Protein AF-A0A969ZCW8-F1 (afdb_monomer)

Radius of gyration: 84.61 Å; Cα contacts (8 Å, |Δi|>4): 192; chains: 1; bounding box: 174×42×195 Å

pLDDT: mean 85.01, std 17.1, range [33.53, 98.88]

Mean predicted aligned error: 17.15 Å

Solvent-accessible surface area (backbone atoms only — not comparable to full-atom values): 16971 Å² total; per-residue (Å²): 129,54,60,43,93,89,77,66,49,80,47,74,92,91,63,67,46,43,93,88,81,66,53,74,66,89,82,88,88,84,91,88,86,90,89,90,87,89,89,92,88,85,89,84,92,84,92,83,92,83,90,84,92,84,65,68,68,61,54,51,53,51,46,49,51,47,50,49,53,48,50,52,50,50,49,52,50,50,53,50,51,50,51,53,49,52,51,54,50,50,53,50,50,54,53,52,50,53,52,50,50,52,52,51,52,52,50,49,56,50,50,53,50,51,52,53,50,51,52,52,51,52,54,52,52,53,51,53,50,54,52,53,52,52,49,51,56,51,51,52,51,53,50,53,52,51,50,52,54,51,53,53,50,51,53,49,52,56,50,52,54,52,52,50,54,53,51,52,53,51,48,55,51,50,54,51,53,49,54,51,52,52,52,49,51,55,50,52,53,52,51,49,51,58,47,54,76,37,49,78,56,33,63,38,88,38,68,65,60,47,50,58,49,39,60,74,61,48,37,79,79,68,94,47,71,71,52,45,54,49,38,30,52,46,49,28,52,53,30,41,72,77,26,28,49,40,48,66,46,78,44,52,30,92,76,40,98,82,54,50,72,46,67,31,29,38,36,43,33,83,94,41,42,32,33,26,43,40,54,46,76,54,80,41,76,48,71,71,79,79,120

Foldseek 3Di:
DDADPVPGDDDDPDDQADPPPGHGDDDDDDDDDDDDDDDDDDDDDDDDDDDDDDDPVVVVVVVVVVVVVVVVVVVVVVVVVVVVVVVVVVVVVVVVVVVVVVVVVVVVVVVVVVVVVVVVVVVVVVVVVVVVVVVVVVVVVVVVVVVVVVVVVVVVVVVVVVVVVVVVVVVVVVVVVVVVVVVVVVVVVVVVVVVVVQPPAAFQQAPVSVLVLLVVQADADDDDPVVQVVLLVVVQVVSSVVSHGKDKDWDALVRDPNSDIDIWIWTDHPNWIWTDRSHDSDIDTPVVVPD

Sequence (291 aa):
MAYCPNCGSPIENNNMFCSTCGAKVVSTPPEPIPPAPAPMYREPVNNIHNRAKKNTILYVIIGILAAALIGLGVFFFIERGNLKTDISNLESDVTALQIDLAAKQANINSLQTQLANEKAVAAGLEEDLAEEQAKVVTIQGQLADTTNQLNTSRAEVTRLESELAASQSKIANLESELAAAMAEVASLQSQLVAIQAKYPLKDFPDYKTLSDWLTKNVCEPTLSWEEWYSSALKMQLLAAQDGYYVSACLVPAGMSVDGYIYVYNIALVGDTLYAFDPEIDKLYDWGDWGR

Secondary structure (DSSP, 8-state):
-EE-TTT-PEEPTT-SB-TTT--B-------------------------------HHHHHHHHHHHHHHHHHHHHHHHHHHHHHHHHHHHHHHHHHHHHHHHHHHHHHHHHHHHHHHHHHHHHHHHHHHHHHHHHHHHHHHHHHHHHHHHHHHHHHHHHHHHHHHHHHHHHHHHHHHHHHHHHHHHHHHHHHHHHHHH-S-B-BSSHHHHHHHHHHHPPPP-SSHHHHHHHHHHHHHHHHHTTB--EEEEE-TTTSTTS--EEEEEEEETTEEEEE-TTSS-EEEGGGTT-

Structure (mmCIF, N/CA/C/O backbone):
data_AF-A0A969ZCW8-F1
#
_entry.id   AF-A0A969ZCW8-F1
#
loop_
_atom_site.group_PDB
_atom_site.id
_atom_site.type_symbol
_atom_site.label_atom_id
_atom_site.label_alt_id
_atom_site.label_comp_id
_atom_site.label_asym_id
_atom_site.label_entity_id
_atom_site.label_seq_id
_atom_site.pdbx_PDB_ins_code
_atom_site.Cartn_x
_atom_site.Cartn_y
_atom_site.Cartn_z
_atom_site.occupancy
_atom_site.B_iso_or_equiv
_atom_site.auth_seq_id
_atom_site.auth_comp_id
_atom_site.auth_asym_id
_atom_site.auth_atom_id
_atom_site.pdbx_PDB_model_num
ATOM 1 N N . MET A 1 1 ? -96.764 -2.018 52.008 1.00 59.09 1 MET A N 1
ATOM 2 C CA . MET A 1 1 ? -95.862 -3.169 51.787 1.00 59.09 1 MET A CA 1
ATOM 3 C C . MET A 1 1 ? -94.561 -2.843 52.494 1.00 59.09 1 MET A C 1
ATOM 5 O O . MET A 1 1 ? -94.003 -1.790 52.213 1.00 59.09 1 MET A O 1
ATOM 9 N N . ALA A 1 2 ? -94.164 -3.636 53.488 1.00 69.94 2 ALA A N 1
ATOM 10 C CA . ALA A 1 2 ? -92.911 -3.413 54.211 1.00 69.94 2 ALA A CA 1
ATOM 11 C C . ALA A 1 2 ? -91.732 -3.968 53.394 1.00 69.94 2 ALA A C 1
ATOM 13 O O . ALA A 1 2 ? -91.909 -4.937 52.661 1.00 69.94 2 ALA A O 1
ATOM 14 N N . TYR A 1 3 ? -90.545 -3.373 53.518 1.00 76.75 3 TYR A N 1
ATOM 15 C CA . TYR A 1 3 ? -89.313 -3.837 52.865 1.00 76.75 3 TYR A CA 1
ATOM 16 C C . TYR A 1 3 ? -88.288 -4.254 53.922 1.00 76.75 3 TYR A C 1
ATOM 18 O O . TYR A 1 3 ? -88.235 -3.667 55.004 1.00 76.75 3 TYR A O 1
ATOM 26 N N . CYS A 1 4 ? -87.476 -5.272 53.630 1.00 76.75 4 CYS A N 1
ATOM 27 C CA . CYS A 1 4 ? -86.441 -5.727 54.559 1.00 76.75 4 CYS A CA 1
ATOM 28 C C . CYS A 1 4 ? -85.282 -4.711 54.639 1.00 76.75 4 CYS A C 1
ATOM 30 O O . CYS A 1 4 ? -84.690 -4.415 53.600 1.00 76.75 4 CYS A O 1
ATOM 32 N N . PRO A 1 5 ? -84.875 -4.239 55.835 1.00 72.06 5 PRO A N 1
ATOM 33 C CA . PRO A 1 5 ? -83.791 -3.261 55.970 1.00 72.06 5 PRO A CA 1
ATOM 34 C C . PRO A 1 5 ? -82.396 -3.813 55.626 1.00 72.06 5 PRO A C 1
ATOM 36 O O . PRO A 1 5 ? -81.471 -3.028 55.464 1.00 72.06 5 PRO A O 1
ATOM 39 N N . ASN A 1 6 ? -82.230 -5.136 55.498 1.00 72.69 6 ASN A N 1
ATOM 40 C CA . ASN A 1 6 ? -80.939 -5.758 55.175 1.00 72.69 6 ASN A CA 1
ATOM 41 C C . ASN A 1 6 ? -80.774 -6.116 53.682 1.00 72.69 6 ASN A C 1
ATOM 43 O O . ASN A 1 6 ? -79.655 -6.291 53.218 1.00 72.69 6 ASN A O 1
ATOM 47 N N . CYS A 1 7 ? -81.860 -6.264 52.912 1.00 77.81 7 CYS A N 1
ATOM 48 C CA . CYS A 1 7 ? -81.772 -6.709 51.507 1.00 77.81 7 CYS A CA 1
ATOM 49 C C . CYS A 1 7 ? -82.753 -6.032 50.535 1.00 77.81 7 CYS A C 1
ATOM 51 O O . CYS A 1 7 ? -82.661 -6.254 49.332 1.00 77.81 7 CYS A O 1
ATOM 53 N N . GLY A 1 8 ? -83.692 -5.213 51.019 1.00 75.19 8 GLY A N 1
ATOM 54 C CA . GLY A 1 8 ? -84.568 -4.400 50.172 1.00 75.19 8 GLY A CA 1
ATOM 55 C C . GLY A 1 8 ? -85.700 -5.142 49.452 1.00 75.19 8 GLY A C 1
ATOM 56 O O . GLY A 1 8 ? -86.435 -4.508 48.700 1.00 75.19 8 GLY A O 1
ATOM 57 N N . SER A 1 9 ? -85.901 -6.447 49.671 1.00 80.19 9 SER A N 1
ATOM 58 C CA . SER A 1 9 ? -87.027 -7.181 49.072 1.00 80.19 9 SER A CA 1
ATOM 59 C C . SER A 1 9 ? -88.366 -6.866 49.767 1.00 80.19 9 SER A C 1
ATOM 61 O O . SER A 1 9 ? -88.376 -6.641 50.987 1.00 80.19 9 SER A O 1
ATOM 63 N N . PRO A 1 10 ? -89.502 -6.875 49.038 1.00 77.19 10 PRO A N 1
ATOM 64 C CA . PRO A 1 10 ? -90.827 -6.685 49.627 1.00 77.19 10 PRO A CA 1
ATOM 65 C C . PRO A 1 10 ? -91.192 -7.862 50.545 1.00 77.19 10 PRO A C 1
ATOM 67 O O . PRO A 1 10 ? -90.952 -9.019 50.209 1.00 77.19 10 PRO A O 1
ATOM 70 N N . ILE A 1 11 ? -91.760 -7.565 51.715 1.00 71.56 11 ILE A N 1
ATOM 71 C CA . ILE A 1 11 ? -92.233 -8.546 52.698 1.00 71.56 11 ILE A CA 1
ATOM 72 C C . ILE A 1 11 ? -93.762 -8.630 52.598 1.00 71.56 11 ILE A C 1
ATOM 74 O O . ILE A 1 11 ? -94.457 -7.620 52.752 1.00 71.56 11 ILE A O 1
ATOM 78 N N . GLU A 1 12 ? -94.287 -9.832 52.346 1.00 67.44 12 GLU A N 1
ATOM 79 C CA . GLU A 1 12 ? -95.722 -10.121 52.444 1.00 67.44 12 GLU A CA 1
ATOM 80 C C . GLU A 1 12 ? -96.165 -10.107 53.915 1.00 67.44 12 GLU A C 1
ATOM 82 O O . GLU A 1 12 ? -95.451 -10.567 54.808 1.00 67.44 12 GLU A O 1
ATOM 87 N N . ASN A 1 13 ? -97.330 -9.517 54.185 1.00 59.03 13 ASN A N 1
ATOM 88 C CA . ASN A 1 13 ? -97.789 -9.258 55.547 1.00 59.03 13 ASN A CA 1
ATOM 89 C C . ASN A 1 13 ? -97.890 -10.556 56.376 1.00 59.03 13 ASN A C 1
ATOM 91 O O . ASN A 1 13 ? -98.577 -11.492 55.980 1.00 59.03 13 ASN A O 1
ATOM 95 N N . ASN A 1 14 ? -97.296 -10.517 57.578 1.00 62.88 14 ASN A N 1
ATOM 96 C CA . ASN A 1 14 ? -97.412 -11.477 58.690 1.00 62.88 14 ASN A CA 1
ATOM 97 C C . ASN A 1 14 ? -96.344 -12.589 58.845 1.00 62.88 14 ASN A C 1
ATOM 99 O O . ASN A 1 14 ? -96.586 -13.561 59.557 1.00 62.88 14 ASN A O 1
ATOM 103 N N . ASN A 1 15 ? -95.132 -12.415 58.298 1.00 63.56 15 ASN A N 1
ATOM 104 C CA . ASN A 1 15 ? -93.988 -13.307 58.569 1.00 63.56 15 ASN A CA 1
ATOM 105 C C . ASN A 1 15 ? -92.946 -12.661 59.512 1.00 63.56 15 ASN A C 1
ATOM 107 O O . ASN A 1 15 ? -92.520 -11.532 59.293 1.00 63.56 15 ASN A O 1
ATOM 111 N N . MET A 1 16 ? -92.490 -13.389 60.546 1.00 67.69 16 MET A N 1
ATOM 112 C CA . MET A 1 16 ? -91.517 -12.904 61.556 1.00 67.69 16 MET A CA 1
ATOM 113 C C . MET A 1 16 ? -90.040 -12.898 61.087 1.00 67.69 16 MET A C 1
ATOM 115 O O . MET A 1 16 ? -89.152 -12.527 61.859 1.00 67.69 16 MET A O 1
ATOM 119 N N . PHE A 1 17 ? -89.764 -13.309 59.844 1.00 73.94 17 PHE A N 1
ATOM 120 C CA . PHE A 1 17 ? -88.431 -13.354 59.225 1.00 73.94 17 PHE A CA 1
ATOM 121 C C . PHE A 1 17 ? -88.520 -13.025 57.725 1.00 73.94 17 PHE A C 1
ATOM 123 O O . PHE A 1 17 ? -89.549 -13.270 57.096 1.00 73.94 17 PHE A O 1
ATOM 130 N N . CYS A 1 18 ? -87.439 -12.507 57.134 1.00 80.19 18 CYS A N 1
ATOM 131 C CA . CYS A 1 18 ? -87.332 -12.321 55.684 1.00 80.19 18 CYS A CA 1
ATOM 132 C C . CYS A 1 18 ? -87.105 -13.669 54.973 1.00 80.19 18 CYS A C 1
ATOM 134 O O . CYS A 1 18 ? -86.136 -14.365 55.272 1.00 80.19 18 CYS A O 1
ATOM 136 N N . SER A 1 19 ? -87.949 -14.012 53.997 1.00 72.25 19 SER A N 1
ATOM 137 C CA . SER A 1 19 ? -87.894 -15.269 53.228 1.00 72.25 19 SER A CA 1
ATOM 138 C C . SER A 1 19 ? -86.730 -15.369 52.234 1.00 72.25 19 SER A C 1
ATOM 140 O O . SER A 1 19 ? -86.442 -16.463 51.759 1.00 72.25 19 SER A O 1
ATOM 142 N N . THR A 1 20 ? -86.039 -14.263 51.940 1.00 73.94 20 THR A N 1
ATOM 143 C CA . THR A 1 20 ? -84.930 -14.232 50.968 1.00 73.94 20 THR A CA 1
ATOM 144 C C . THR A 1 20 ? -83.549 -14.252 51.634 1.00 73.94 20 THR A C 1
ATOM 146 O O . THR A 1 20 ? -82.621 -14.830 51.081 1.00 73.94 20 THR A O 1
ATOM 149 N N . CYS A 1 21 ? -83.384 -13.642 52.817 1.00 73.81 21 CYS A N 1
ATOM 150 C CA . CYS A 1 21 ? -82.082 -13.561 53.507 1.00 73.81 21 CYS A CA 1
ATOM 151 C C . CYS A 1 21 ? -82.075 -14.064 54.964 1.00 73.81 21 CYS A C 1
ATOM 153 O O . CYS A 1 21 ? -81.017 -14.095 55.585 1.00 73.81 21 CYS A O 1
ATOM 155 N N . GLY A 1 22 ? -83.226 -14.455 55.528 1.00 69.06 22 GLY A N 1
ATOM 156 C CA . GLY A 1 22 ? -83.327 -15.125 56.834 1.00 69.06 22 GLY A CA 1
ATOM 157 C C . GLY A 1 22 ? -83.316 -14.232 58.087 1.00 69.06 22 GLY A C 1
ATOM 158 O O . GLY A 1 22 ? -83.386 -14.753 59.198 1.00 69.06 22 GLY A O 1
ATOM 159 N N . ALA A 1 23 ? -83.256 -12.902 57.964 1.00 77.06 23 ALA A N 1
ATOM 160 C CA . ALA A 1 23 ? -83.193 -11.992 59.119 1.00 77.06 23 ALA A CA 1
ATOM 161 C C . ALA A 1 23 ? -84.547 -11.833 59.860 1.00 77.06 23 ALA A C 1
ATOM 163 O O . ALA A 1 23 ? -85.590 -11.712 59.215 1.00 77.06 23 ALA A O 1
ATOM 164 N N . LYS A 1 24 ? -84.532 -11.791 61.207 1.00 74.69 24 LYS A N 1
ATOM 165 C CA . LYS A 1 24 ? -85.707 -11.566 62.085 1.00 74.69 24 LYS A CA 1
ATOM 166 C C . LYS A 1 24 ? -86.027 -10.071 62.197 1.00 74.69 24 LYS A C 1
ATOM 168 O O . LYS A 1 24 ? -85.111 -9.276 62.378 1.00 74.69 24 LYS A O 1
ATOM 173 N N . VAL A 1 25 ? -87.303 -9.684 62.131 1.00 65.12 25 VAL A N 1
ATOM 174 C CA . VAL A 1 25 ? -87.723 -8.267 62.109 1.00 65.12 25 VAL A CA 1
ATOM 175 C C . VAL A 1 25 ? -88.833 -8.032 63.139 1.00 65.12 25 VAL A C 1
ATOM 177 O O . VAL A 1 25 ? -89.901 -8.617 63.002 1.00 65.12 25 VAL A O 1
ATOM 180 N N . VAL A 1 26 ? -88.609 -7.186 64.157 1.00 64.31 26 VAL A N 1
ATOM 181 C CA . VAL A 1 26 ? -89.681 -6.607 64.998 1.00 64.31 26 VAL A CA 1
ATOM 182 C C . VAL A 1 26 ? -89.382 -5.129 65.301 1.00 64.31 26 VAL A C 1
ATOM 184 O O . VAL A 1 26 ? -88.276 -4.756 65.679 1.00 64.31 26 VAL A O 1
ATOM 187 N N . SER A 1 27 ? -90.427 -4.339 65.060 1.00 43.53 27 SER A N 1
ATOM 188 C CA . SER A 1 27 ? -90.669 -2.893 64.908 1.00 43.53 27 SER A CA 1
ATOM 189 C C . SER A 1 27 ? -90.925 -2.145 66.246 1.00 43.53 27 SER A C 1
ATOM 191 O O . SER A 1 27 ? -91.730 -2.643 67.024 1.00 43.53 27 SER A O 1
ATOM 193 N N . THR A 1 28 ? -90.175 -1.077 66.609 1.00 40.91 28 THR A N 1
ATOM 194 C CA . THR A 1 28 ? -90.480 0.405 66.559 1.00 40.91 28 THR A CA 1
ATOM 195 C C . THR A 1 28 ? -91.591 0.928 67.512 1.00 40.91 28 THR A C 1
ATOM 197 O O . THR A 1 28 ? -92.473 0.127 67.802 1.00 40.91 28 THR A O 1
ATOM 200 N N . PRO A 1 29 ? -91.764 2.248 67.843 1.00 50.25 29 PRO A N 1
ATOM 201 C CA . PRO A 1 29 ? -90.925 3.490 67.831 1.00 50.25 29 PRO A CA 1
ATOM 202 C C . PRO A 1 29 ? -91.233 4.457 69.062 1.00 50.25 29 PRO A C 1
ATOM 204 O O . PRO A 1 29 ? -91.548 3.920 70.117 1.00 50.25 29 PRO A O 1
ATOM 207 N N . PRO A 1 30 ? -91.202 5.826 69.013 1.00 50.91 30 PRO A N 1
ATOM 208 C CA . PRO A 1 30 ? -90.110 6.738 69.435 1.00 50.91 30 PRO A CA 1
ATOM 209 C C . PRO A 1 30 ? -90.482 7.863 70.476 1.00 50.91 30 PRO A C 1
ATOM 211 O O . PRO A 1 30 ? -91.637 7.982 70.865 1.00 50.91 30 PRO A O 1
ATOM 214 N N . GLU A 1 31 ? -89.457 8.650 70.884 1.00 45.31 31 GLU A N 1
ATOM 215 C CA . GLU A 1 31 ? -89.309 10.023 71.503 1.00 45.31 31 GLU A CA 1
ATOM 216 C C . GLU A 1 31 ? -90.499 11.044 71.525 1.00 45.31 31 GLU A C 1
ATOM 218 O O . GLU A 1 31 ? -91.482 10.745 70.852 1.00 45.31 31 GLU A O 1
ATOM 223 N N . PRO A 1 32 ? -90.472 12.292 72.126 1.00 52.50 32 PRO A N 1
ATOM 224 C CA . PRO A 1 32 ? -89.425 13.160 72.762 1.00 52.50 32 PRO A CA 1
ATOM 225 C C . PRO A 1 32 ? -89.894 14.010 74.022 1.00 52.50 32 PRO A C 1
ATOM 227 O O . PRO A 1 32 ? -90.878 13.686 74.675 1.00 52.50 32 PRO A O 1
ATOM 230 N N . ILE A 1 33 ? -89.151 15.092 74.353 1.00 43.25 33 ILE A N 1
ATOM 231 C CA . ILE A 1 33 ? -89.036 15.966 75.569 1.00 43.25 33 ILE A CA 1
ATOM 232 C C . ILE A 1 33 ? -90.117 17.123 75.721 1.00 43.25 33 ILE A C 1
ATOM 234 O O . ILE A 1 33 ? -91.056 17.132 74.933 1.00 43.25 33 ILE A O 1
ATOM 238 N N . PRO A 1 34 ? -90.062 18.076 76.714 1.00 65.00 34 PRO A N 1
ATOM 239 C CA . PRO A 1 34 ? -91.146 18.581 77.616 1.00 65.00 34 PRO A CA 1
ATOM 240 C C . PRO A 1 34 ? -91.812 19.922 77.116 1.00 65.00 34 PRO A C 1
ATOM 242 O O . PRO A 1 34 ? -91.498 20.265 75.975 1.00 65.00 34 PRO A O 1
ATOM 245 N N . PRO A 1 35 ? -92.701 20.719 77.814 1.00 55.25 35 PRO A N 1
ATOM 246 C CA . PRO A 1 35 ? -92.533 21.427 79.123 1.00 55.25 35 PRO A CA 1
ATOM 247 C C . PRO A 1 35 ? -93.834 21.722 79.968 1.00 55.25 35 PRO A C 1
ATOM 249 O O . PRO A 1 35 ? -94.928 21.271 79.648 1.00 55.25 35 PRO A O 1
ATOM 252 N N . ALA A 1 36 ? -93.678 22.475 81.080 1.00 41.41 36 ALA A N 1
ATOM 253 C CA . ALA A 1 36 ? -94.654 22.903 82.124 1.00 41.41 36 ALA A CA 1
ATOM 254 C C . ALA A 1 36 ? -95.689 23.986 81.674 1.00 41.41 36 ALA A C 1
ATOM 256 O O . ALA A 1 36 ? -95.456 24.555 80.606 1.00 41.41 36 ALA A O 1
ATOM 257 N N . PRO A 1 37 ? -96.792 24.333 82.417 1.00 50.34 37 PRO A N 1
ATOM 258 C CA . PRO A 1 37 ? -96.788 25.091 83.706 1.00 50.34 37 PRO A CA 1
ATOM 259 C C . PRO A 1 37 ? -97.980 24.835 84.706 1.00 50.34 37 PRO A C 1
ATOM 261 O O . PRO A 1 37 ? -98.841 23.996 84.469 1.00 50.34 37 PRO A O 1
ATOM 264 N N . ALA A 1 38 ? -98.010 25.563 85.846 1.00 42.38 38 ALA A N 1
ATOM 265 C CA . ALA A 1 38 ? -98.982 25.534 86.983 1.00 42.38 38 ALA A CA 1
ATOM 266 C C . ALA A 1 38 ? -100.276 26.388 86.761 1.00 42.38 38 ALA A C 1
ATOM 268 O O . ALA A 1 38 ? -100.238 27.191 85.825 1.00 42.38 38 ALA A O 1
ATOM 269 N N . PRO A 1 39 ? -101.395 26.303 87.562 1.00 54.78 39 PRO A N 1
ATOM 270 C CA . PRO A 1 39 ? -101.521 26.917 88.922 1.00 54.78 39 PRO A CA 1
ATOM 271 C C . PRO A 1 39 ? -102.574 26.339 89.953 1.00 54.78 39 PRO A C 1
ATOM 273 O O . PRO A 1 39 ? -103.439 25.543 89.622 1.00 54.78 39 PRO A O 1
ATOM 276 N N . MET A 1 40 ? -102.465 26.815 91.217 1.00 33.53 40 MET A N 1
ATOM 277 C CA . MET A 1 40 ? -103.426 27.157 92.325 1.00 33.53 40 MET A CA 1
ATOM 278 C C . MET A 1 40 ? -104.767 26.416 92.672 1.00 33.53 40 MET A C 1
ATOM 280 O O . MET A 1 40 ? -105.721 26.485 91.909 1.00 33.53 40 MET A O 1
ATOM 284 N N . TYR A 1 41 ? -104.902 25.978 93.955 1.00 47.88 41 TYR A N 1
ATOM 285 C CA . TYR A 1 41 ? -105.786 26.479 95.074 1.00 47.88 41 TYR A CA 1
ATOM 286 C C . TYR A 1 41 ? -106.583 25.450 95.962 1.00 47.88 41 TYR A C 1
ATOM 288 O O . TYR A 1 41 ? -107.316 24.612 95.457 1.00 47.88 41 TYR A O 1
ATOM 296 N N . ARG A 1 42 ? -106.412 25.623 97.300 1.00 39.31 42 ARG A N 1
ATOM 297 C CA . ARG A 1 42 ? -107.124 25.339 98.604 1.00 39.31 42 ARG A CA 1
ATOM 298 C C . ARG A 1 42 ? -108.253 24.293 98.896 1.00 39.31 42 ARG A C 1
ATOM 300 O O . ARG A 1 42 ? -109.322 24.384 98.314 1.00 39.31 42 ARG A O 1
ATOM 307 N N . GLU A 1 43 ? -108.013 23.533 100.006 1.00 34.38 43 GLU A N 1
ATOM 308 C CA . GLU A 1 43 ? -108.749 23.312 101.321 1.00 34.38 43 GLU A CA 1
ATOM 309 C C . GLU A 1 43 ? -110.242 22.832 101.391 1.00 34.38 43 GLU A C 1
ATOM 311 O O . GLU A 1 43 ? -110.942 23.072 100.414 1.00 34.38 43 GLU A O 1
ATOM 316 N N . PRO A 1 44 ? -110.808 22.237 102.507 1.00 55.88 44 PRO A N 1
ATOM 317 C CA . PRO A 1 44 ? -110.328 22.112 103.918 1.00 55.88 44 PRO A CA 1
ATOM 318 C C . PRO A 1 44 ? -110.667 20.798 104.759 1.00 55.88 44 PRO A C 1
ATOM 320 O O . PRO A 1 44 ? -111.364 19.912 104.281 1.00 55.88 44 PRO A O 1
ATOM 323 N N . VAL A 1 45 ? -110.146 20.731 106.020 1.00 44.41 45 VAL A N 1
ATOM 324 C CA . VAL A 1 45 ? -110.442 20.009 107.335 1.00 44.41 45 VAL A CA 1
ATOM 325 C C . VAL A 1 45 ? -111.375 18.750 107.453 1.00 44.41 45 VAL A C 1
ATOM 327 O O . VAL A 1 45 ? -112.329 18.638 106.707 1.00 44.41 45 VAL A O 1
ATOM 330 N N . ASN A 1 46 ? -111.299 17.786 108.414 1.00 51.97 46 ASN A N 1
ATOM 331 C CA . ASN A 1 46 ? -110.921 17.778 109.854 1.00 51.97 46 ASN A CA 1
ATOM 332 C C . ASN A 1 46 ? -110.833 16.341 110.498 1.00 51.97 46 ASN A C 1
ATOM 334 O O . ASN A 1 46 ? -111.654 15.486 110.193 1.00 51.97 46 ASN A O 1
ATOM 338 N N . ASN A 1 47 ? -109.887 16.174 111.446 1.00 51.97 47 ASN A N 1
ATOM 339 C CA . ASN A 1 47 ? -109.788 15.434 112.745 1.00 51.97 47 ASN A CA 1
ATOM 340 C C . ASN A 1 47 ? -110.502 14.104 113.139 1.00 51.97 47 ASN A C 1
ATOM 342 O O . ASN A 1 47 ? -111.695 13.952 112.929 1.00 51.97 47 ASN A O 1
ATOM 346 N N . ILE A 1 48 ? -109.775 13.271 113.935 1.00 48.47 48 ILE A N 1
ATOM 347 C CA . ILE A 1 48 ? -110.040 12.730 115.321 1.00 48.47 48 ILE A CA 1
ATOM 348 C C . ILE A 1 48 ? -108.772 11.921 115.774 1.00 48.47 48 ILE A C 1
ATOM 350 O O . ILE A 1 48 ? -108.342 11.034 115.049 1.00 48.47 48 ILE A O 1
ATOM 354 N N . HIS A 1 49 ? -107.938 12.369 116.740 1.00 47.56 49 HIS A N 1
ATOM 355 C CA . HIS A 1 49 ? -107.850 12.020 118.195 1.00 47.56 49 HIS A CA 1
ATOM 356 C C . HIS A 1 49 ? -107.791 10.490 118.502 1.00 47.56 49 HIS A C 1
ATOM 358 O O . HIS A 1 49 ? -108.618 9.756 117.997 1.00 47.56 49 HIS A O 1
ATOM 364 N N . ASN A 1 50 ? -106.915 9.872 119.321 1.00 44.03 50 ASN A N 1
ATOM 365 C CA . ASN A 1 50 ? -106.201 10.270 120.543 1.00 44.03 50 ASN A CA 1
ATOM 366 C C . ASN A 1 50 ? -105.010 9.325 120.887 1.00 44.03 50 ASN A C 1
ATOM 368 O O . ASN A 1 50 ? -105.139 8.109 120.855 1.00 44.03 50 ASN A O 1
ATOM 372 N N . ARG A 1 51 ? -103.906 9.934 121.349 1.00 35.62 51 ARG A N 1
ATOM 373 C CA . ARG A 1 51 ? -103.165 9.711 122.619 1.00 35.62 51 ARG A CA 1
ATOM 374 C C . ARG A 1 51 ? -102.813 8.280 123.096 1.00 35.62 51 ARG A C 1
ATOM 376 O O . ARG A 1 51 ? -103.643 7.603 123.686 1.00 35.62 51 ARG A O 1
ATOM 383 N N . ALA A 1 52 ? -101.506 7.993 123.159 1.00 38.28 52 ALA A N 1
ATOM 384 C CA . ALA A 1 52 ? -100.842 7.493 124.377 1.00 38.28 52 ALA A CA 1
ATOM 385 C C . ALA A 1 52 ? -99.321 7.745 124.313 1.00 38.28 52 ALA A C 1
ATOM 387 O O . ALA A 1 52 ? -98.647 7.396 123.351 1.00 38.28 52 ALA A O 1
ATOM 388 N N . LYS A 1 53 ? -98.788 8.408 125.342 1.00 53.78 53 LYS A N 1
ATOM 389 C CA . LYS A 1 53 ? -97.411 8.910 125.443 1.00 53.78 53 LYS A CA 1
ATOM 390 C C . LYS A 1 53 ? -96.532 7.850 126.123 1.00 53.78 53 LYS A C 1
ATOM 392 O O . LYS A 1 53 ? -96.809 7.523 127.274 1.00 53.78 53 LYS A O 1
ATOM 397 N N . LYS A 1 54 ? -95.468 7.371 125.462 1.00 48.94 54 LYS A N 1
ATOM 398 C CA . LYS A 1 54 ? -94.284 6.755 126.103 1.00 48.94 54 LYS A CA 1
ATOM 399 C C . LYS A 1 54 ? -93.048 6.813 125.173 1.00 48.94 54 LYS A C 1
ATOM 401 O O . LYS A 1 54 ? -93.029 6.208 124.111 1.00 48.94 54 LYS A O 1
ATOM 406 N N . ASN A 1 55 ? -92.025 7.543 125.635 1.00 53.47 55 ASN A N 1
ATOM 407 C CA . ASN A 1 55 ? -90.589 7.471 125.296 1.00 53.47 55 ASN A CA 1
ATOM 408 C C . ASN A 1 55 ? -90.079 8.009 123.935 1.00 53.47 55 ASN A C 1
ATOM 410 O O . ASN A 1 55 ? -89.265 7.374 123.275 1.00 53.47 55 ASN A O 1
ATOM 414 N N . THR A 1 56 ? -90.452 9.237 123.558 1.00 53.19 56 THR A N 1
ATOM 415 C CA . THR A 1 56 ? -90.040 9.914 122.305 1.00 53.19 56 THR A CA 1
ATOM 416 C C . THR A 1 56 ? -88.521 10.109 122.123 1.00 53.19 56 THR A C 1
ATOM 418 O O . THR A 1 56 ? -88.036 10.002 121.005 1.00 53.19 56 THR A O 1
ATOM 421 N N . ILE A 1 57 ? -87.743 10.348 123.186 1.00 56.56 57 ILE A N 1
ATOM 422 C CA . ILE A 1 57 ? -86.293 10.633 123.070 1.00 56.56 57 ILE A CA 1
ATOM 423 C C . ILE A 1 57 ? -85.496 9.385 122.647 1.00 56.56 57 ILE A C 1
ATOM 425 O O . ILE A 1 57 ? -84.582 9.484 121.834 1.00 56.56 57 ILE A O 1
ATOM 429 N N . LEU A 1 58 ? -85.892 8.198 123.123 1.00 56.53 58 LEU A N 1
ATOM 430 C CA . LEU A 1 58 ? -85.281 6.927 122.728 1.00 56.53 58 LEU A CA 1
ATOM 431 C C . LEU A 1 58 ? -85.535 6.628 121.241 1.00 56.53 58 LEU A C 1
ATOM 433 O O . LEU A 1 58 ? -84.611 6.239 120.541 1.00 56.53 58 LEU A O 1
ATOM 437 N N . TYR A 1 59 ? -86.747 6.882 120.732 1.00 58.38 59 TYR A N 1
ATOM 438 C CA . TYR A 1 59 ? -87.070 6.698 119.311 1.00 58.38 59 TYR A CA 1
ATOM 439 C C . TYR A 1 59 ? -86.409 7.732 118.391 1.00 58.38 59 TYR A C 1
ATOM 441 O O . TYR A 1 59 ? -86.113 7.402 117.250 1.00 58.38 59 TYR A O 1
ATOM 449 N N . VAL A 1 60 ? -86.137 8.954 118.865 1.00 67.00 60 VAL A N 1
ATOM 450 C CA . VAL A 1 60 ? -85.372 9.958 118.099 1.00 67.00 60 VAL A CA 1
ATOM 451 C C . VAL A 1 60 ? -83.895 9.570 118.019 1.00 67.00 60 VAL A C 1
ATOM 453 O O . VAL A 1 60 ? -83.325 9.622 116.937 1.00 67.00 60 VAL A O 1
ATOM 456 N N . ILE A 1 61 ? -83.281 9.105 119.115 1.00 66.88 61 ILE A N 1
ATOM 457 C CA . ILE A 1 61 ? -81.891 8.610 119.102 1.00 66.88 61 ILE A CA 1
ATOM 458 C C . ILE A 1 61 ? -81.779 7.331 118.263 1.00 66.88 61 ILE A C 1
ATOM 460 O O . ILE A 1 61 ? -80.887 7.234 117.428 1.00 66.88 61 ILE A O 1
ATOM 464 N N . ILE A 1 62 ? -82.707 6.381 118.416 1.00 66.50 62 ILE A N 1
ATOM 465 C CA . ILE A 1 62 ? -82.784 5.176 117.576 1.00 66.50 62 ILE A CA 1
ATOM 466 C C . ILE A 1 62 ? -83.055 5.549 116.116 1.00 66.50 62 ILE A C 1
ATOM 468 O O . ILE A 1 62 ? -82.475 4.938 115.233 1.00 66.50 62 ILE A O 1
ATOM 472 N N . GLY A 1 63 ? -83.883 6.558 115.845 1.00 73.00 63 GLY A N 1
ATOM 473 C CA . GLY A 1 63 ? -84.176 7.047 114.499 1.00 73.00 63 GLY A CA 1
ATOM 474 C C . GLY A 1 63 ? -82.981 7.730 113.836 1.00 73.00 63 GLY A C 1
ATOM 475 O O . GLY A 1 63 ? -82.732 7.488 112.663 1.00 73.00 63 GLY A O 1
ATOM 476 N N . ILE A 1 64 ? -82.200 8.522 114.580 1.00 76.88 64 ILE A N 1
ATOM 477 C CA . ILE A 1 64 ? -80.954 9.145 114.105 1.00 76.88 64 ILE A CA 1
ATOM 478 C C . ILE A 1 64 ? -79.866 8.087 113.911 1.00 76.88 64 ILE A C 1
ATOM 480 O O . ILE A 1 64 ? -79.188 8.108 112.892 1.00 76.88 64 ILE A O 1
ATOM 484 N N . LEU A 1 65 ? -79.718 7.137 114.841 1.00 76.25 65 LEU A N 1
ATOM 485 C CA . LEU A 1 65 ? -78.790 6.013 114.695 1.00 76.25 65 LEU A CA 1
ATOM 486 C C . LEU A 1 65 ? -79.192 5.109 113.526 1.00 76.25 65 LEU A C 1
ATOM 488 O O . LEU A 1 65 ? -78.333 4.716 112.749 1.00 76.25 65 LEU A O 1
ATOM 492 N N . ALA A 1 66 ? -80.483 4.832 113.342 1.00 75.50 66 ALA A N 1
ATOM 493 C CA . ALA A 1 66 ? -80.993 4.088 112.197 1.00 75.50 66 ALA A CA 1
ATOM 494 C C . ALA A 1 66 ? -80.772 4.860 110.893 1.00 75.50 66 ALA A C 1
ATOM 496 O O . ALA A 1 66 ? -80.284 4.281 109.935 1.00 75.50 66 ALA A O 1
ATOM 497 N N . ALA A 1 67 ? -81.048 6.165 110.853 1.00 77.38 67 ALA A N 1
ATOM 498 C CA . ALA A 1 67 ? -80.798 7.005 109.684 1.00 77.38 67 ALA A CA 1
ATOM 499 C C . ALA A 1 67 ? -79.300 7.134 109.364 1.00 77.38 67 ALA A C 1
ATOM 501 O O . ALA A 1 67 ? -78.933 7.121 108.194 1.00 77.38 67 ALA A O 1
ATOM 502 N N . ALA A 1 68 ? -78.429 7.200 110.374 1.00 79.81 68 ALA A N 1
ATOM 503 C CA . ALA A 1 68 ? -76.978 7.208 110.207 1.00 79.81 68 ALA A CA 1
ATOM 504 C C . ALA A 1 68 ? -76.453 5.848 109.721 1.00 79.81 68 ALA A C 1
ATOM 506 O O . ALA A 1 68 ? -75.617 5.808 108.825 1.00 79.81 68 ALA A O 1
ATOM 507 N N . LEU A 1 69 ? -76.980 4.734 110.244 1.00 80.81 69 LEU A N 1
ATOM 508 C CA . LEU A 1 69 ? -76.667 3.381 109.769 1.00 80.81 69 LEU A CA 1
ATOM 509 C C . LEU A 1 69 ? -77.168 3.145 108.339 1.00 80.81 69 LEU A C 1
ATOM 511 O O . LEU A 1 69 ? -76.456 2.554 107.532 1.00 80.81 69 LEU A O 1
ATOM 515 N N . ILE A 1 70 ? -78.361 3.643 108.003 1.00 80.94 70 ILE A N 1
ATOM 516 C CA . ILE A 1 70 ? -78.914 3.604 106.645 1.00 80.94 70 ILE A CA 1
ATOM 517 C C . ILE A 1 70 ? -78.075 4.487 105.716 1.00 80.94 70 ILE A C 1
ATOM 519 O O . ILE A 1 70 ? -77.709 4.039 104.639 1.00 80.94 70 ILE A O 1
ATOM 523 N N . GLY A 1 71 ? -77.715 5.703 106.131 1.00 80.31 71 GLY A N 1
ATOM 524 C CA . GLY A 1 71 ? -76.884 6.625 105.354 1.00 80.31 71 GLY A CA 1
ATOM 525 C C . GLY A 1 71 ? -75.481 6.080 105.087 1.00 80.31 71 GLY A C 1
ATOM 526 O O . GLY A 1 71 ? -75.027 6.114 103.948 1.00 80.31 71 GLY A O 1
ATOM 527 N N . LEU A 1 72 ? -74.827 5.497 106.099 1.00 83.25 72 LEU A N 1
ATOM 528 C CA . LEU A 1 72 ? -73.548 4.794 105.944 1.00 83.25 72 LEU A CA 1
ATOM 529 C C . LEU A 1 72 ? -73.685 3.548 105.061 1.00 83.25 72 LEU A C 1
ATOM 531 O O . LEU A 1 72 ? -72.808 3.285 104.243 1.00 83.25 72 LEU A O 1
ATOM 535 N N . GLY A 1 73 ? -74.789 2.806 105.183 1.00 81.94 73 GLY A N 1
ATOM 536 C CA . GLY A 1 73 ? -75.090 1.658 104.328 1.00 81.94 73 GLY A CA 1
ATOM 537 C C . GLY A 1 73 ? -75.304 2.045 102.862 1.00 81.94 73 GLY A C 1
ATOM 538 O O . GLY A 1 73 ? -74.769 1.382 101.978 1.00 81.94 73 GLY A O 1
ATOM 539 N N . VAL A 1 74 ? -76.032 3.135 102.598 1.00 84.69 74 VAL A N 1
ATOM 540 C CA . VAL A 1 74 ? -76.273 3.687 101.254 1.00 84.69 74 VAL A CA 1
ATOM 541 C C . VAL A 1 74 ? -74.986 4.260 100.661 1.00 84.69 74 VAL A C 1
ATOM 543 O O . VAL A 1 74 ? -74.677 3.958 99.514 1.00 84.69 74 VAL A O 1
ATOM 546 N N . PHE A 1 75 ? -74.204 5.017 101.436 1.00 84.38 75 PHE A N 1
ATOM 547 C CA . PHE A 1 75 ? -72.898 5.532 101.015 1.00 84.38 75 PHE A CA 1
ATOM 548 C C . PHE A 1 75 ? -71.946 4.389 100.651 1.00 84.38 75 PHE A C 1
ATOM 550 O O . PHE A 1 75 ? -71.449 4.343 99.532 1.00 84.38 75 PHE A O 1
ATOM 557 N N . PHE A 1 76 ? -71.790 3.395 101.533 1.00 85.94 76 PHE A N 1
ATOM 558 C CA . PHE A 1 76 ? -70.972 2.212 101.265 1.00 85.94 76 PHE A CA 1
ATOM 559 C C . PHE A 1 76 ? -71.470 1.419 100.049 1.00 85.94 76 PHE A C 1
ATOM 561 O O . PHE A 1 76 ? -70.657 0.901 99.290 1.00 85.94 76 PHE A O 1
ATOM 568 N N . PHE A 1 77 ? -72.787 1.327 99.832 1.00 82.88 77 PHE A N 1
ATOM 569 C CA . PHE A 1 77 ? -73.372 0.669 98.661 1.00 82.88 77 PHE A CA 1
ATOM 570 C C . PHE A 1 77 ? -73.071 1.419 97.354 1.00 82.88 77 PHE A C 1
ATOM 572 O O . PHE A 1 77 ? -72.721 0.776 96.365 1.00 82.88 77 PHE A O 1
ATOM 579 N N . ILE A 1 78 ? -73.153 2.755 97.354 1.00 85.81 78 ILE A N 1
ATOM 580 C CA . ILE A 1 78 ? -72.778 3.604 96.211 1.00 85.81 78 ILE A CA 1
ATOM 581 C C . ILE A 1 78 ? -71.271 3.501 95.944 1.00 85.81 78 ILE A C 1
ATOM 583 O O . ILE A 1 78 ? -70.889 3.252 94.805 1.00 85.81 78 ILE A O 1
ATOM 587 N N . GLU A 1 79 ? -70.424 3.598 96.977 1.00 86.38 79 GLU A N 1
ATOM 588 C CA . GLU A 1 79 ? -68.964 3.446 96.866 1.00 86.38 79 GLU A CA 1
ATOM 589 C C . GLU A 1 79 ? -68.597 2.080 96.264 1.00 86.38 79 GLU A C 1
ATOM 591 O O . GLU A 1 79 ? -67.787 1.993 95.345 1.00 86.38 79 GLU A O 1
ATOM 596 N N . ARG A 1 80 ? -69.249 0.997 96.722 1.00 86.44 80 ARG A N 1
ATOM 597 C CA . ARG A 1 80 ? -69.075 -0.352 96.158 1.00 86.44 80 ARG A CA 1
ATOM 598 C C . ARG A 1 80 ? -69.575 -0.455 94.721 1.00 86.44 80 ARG A C 1
ATO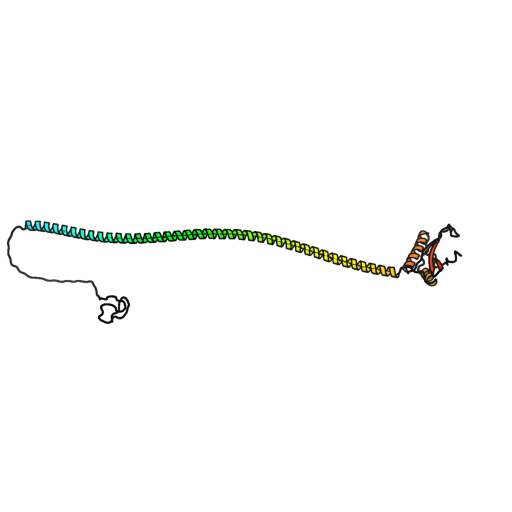M 600 O O . ARG A 1 80 ? -68.982 -1.191 93.937 1.00 86.44 80 ARG A O 1
ATOM 607 N N . GLY A 1 81 ? -70.674 0.222 94.393 1.00 87.12 81 GLY A N 1
ATOM 608 C CA . GLY A 1 81 ? -71.233 0.283 93.042 1.00 87.12 81 GLY A CA 1
ATOM 609 C C . GLY A 1 81 ? -70.298 0.993 92.062 1.00 87.12 81 GLY A C 1
ATOM 610 O O . GLY A 1 81 ? -70.033 0.467 90.981 1.00 87.12 81 GLY A O 1
ATOM 611 N N . ASN A 1 82 ? -69.734 2.129 92.474 1.00 90.19 82 ASN A N 1
ATOM 612 C CA . ASN A 1 82 ? -68.733 2.878 91.715 1.00 90.19 82 ASN A CA 1
ATOM 613 C C . ASN A 1 82 ? -67.444 2.066 91.558 1.00 90.19 82 ASN A C 1
ATOM 615 O O . ASN A 1 82 ? -67.010 1.843 90.435 1.00 90.19 82 ASN A O 1
ATOM 619 N N . LEU A 1 83 ? -66.911 1.497 92.646 1.00 93.00 83 LEU A N 1
ATOM 620 C CA . LEU A 1 83 ? -65.708 0.659 92.602 1.00 93.00 83 LEU A CA 1
ATOM 621 C C . LEU A 1 83 ? -65.889 -0.572 91.698 1.00 93.00 83 LEU A C 1
ATOM 623 O O . LEU A 1 83 ? -64.978 -0.958 90.974 1.00 93.00 83 LEU A O 1
ATOM 627 N N . LYS A 1 84 ? -67.078 -1.187 91.703 1.00 92.56 84 LYS A N 1
ATOM 628 C CA . LYS A 1 84 ? -67.410 -2.296 90.798 1.00 92.56 84 LYS A CA 1
ATOM 629 C C . LYS A 1 84 ? -67.446 -1.853 89.331 1.00 92.56 84 LYS A C 1
ATOM 631 O O . LYS A 1 84 ? -67.051 -2.624 88.461 1.00 92.56 84 LYS A O 1
ATOM 636 N N . THR A 1 85 ? -67.916 -0.636 89.068 1.00 94.25 85 THR A N 1
ATOM 637 C CA . THR A 1 85 ? -67.934 -0.043 87.723 1.00 94.25 85 THR A CA 1
ATOM 638 C C . THR A 1 85 ? -66.513 0.255 87.248 1.00 94.25 85 THR A C 1
ATOM 640 O O . THR A 1 85 ? -66.154 -0.141 86.144 1.00 94.25 85 THR A O 1
ATOM 643 N N . ASP A 1 86 ? -65.676 0.847 88.101 1.00 95.00 86 ASP A N 1
ATOM 644 C CA . ASP A 1 86 ? -64.271 1.132 87.797 1.00 95.00 86 ASP A CA 1
ATOM 645 C C . ASP A 1 86 ? -63.471 -0.146 87.527 1.00 95.00 86 ASP A C 1
ATOM 647 O O . ASP A 1 86 ? -62.700 -0.187 86.574 1.00 95.00 86 ASP A O 1
ATOM 651 N N . ILE A 1 87 ? -63.694 -1.215 88.304 1.00 95.69 87 ILE A N 1
ATOM 652 C CA . ILE A 1 87 ? -63.089 -2.532 88.042 1.00 95.69 87 ILE A CA 1
ATOM 653 C C . ILE A 1 87 ? -63.498 -3.048 86.658 1.00 95.69 87 ILE A C 1
ATOM 655 O O . ILE A 1 87 ? -62.634 -3.464 85.895 1.00 95.69 87 ILE A O 1
ATOM 659 N N . SER A 1 88 ? -64.786 -2.980 86.307 1.00 95.44 88 SER A N 1
ATOM 660 C CA . SER A 1 88 ? -65.269 -3.426 84.993 1.00 95.44 88 SER A CA 1
ATOM 661 C C . SER A 1 88 ? -64.679 -2.603 83.844 1.00 95.44 88 SER A C 1
ATOM 663 O O . SER A 1 88 ? -64.374 -3.156 82.787 1.00 95.44 88 SER A O 1
ATOM 665 N N . ASN A 1 89 ? -64.517 -1.292 84.035 1.00 96.44 89 ASN A N 1
ATOM 666 C CA . ASN A 1 89 ? -63.875 -0.420 83.053 1.00 96.44 89 ASN A CA 1
ATOM 667 C C . ASN A 1 89 ? -62.387 -0.763 82.915 1.00 96.44 89 ASN A C 1
ATOM 669 O O . ASN A 1 89 ? -61.895 -0.911 81.801 1.00 96.44 89 ASN A O 1
ATOM 673 N N . LEU A 1 90 ? -61.689 -0.980 84.033 1.00 96.50 90 LEU A N 1
ATOM 674 C CA . LEU A 1 90 ? -60.275 -1.347 84.040 1.00 96.50 90 LEU A CA 1
ATOM 675 C C . LEU A 1 90 ? -60.036 -2.721 83.392 1.00 96.50 90 LEU A C 1
ATOM 677 O O . LEU A 1 90 ? -59.065 -2.894 82.662 1.00 96.50 90 LEU A O 1
ATOM 681 N N . GLU A 1 91 ? -60.929 -3.690 83.600 1.00 96.88 91 GLU A N 1
ATOM 682 C CA . GLU A 1 91 ? -60.904 -4.986 82.906 1.00 96.88 91 GLU A CA 1
ATOM 683 C C . GLU A 1 91 ? -61.069 -4.824 81.386 1.00 96.88 91 GLU A C 1
ATOM 685 O O . GLU A 1 91 ? -60.361 -5.471 80.604 1.00 96.88 91 GLU A O 1
ATOM 690 N N . SER A 1 92 ? -61.966 -3.929 80.960 1.00 97.19 92 SER A N 1
ATOM 691 C CA . SER A 1 92 ? -62.143 -3.587 79.546 1.00 97.19 92 SER A CA 1
ATOM 692 C C . SER A 1 92 ? -60.883 -2.940 78.961 1.00 97.19 92 SER A C 1
ATOM 694 O O . SER A 1 92 ? -60.429 -3.352 77.893 1.00 97.19 92 SER A O 1
ATOM 696 N N . ASP A 1 93 ? -60.273 -1.986 79.6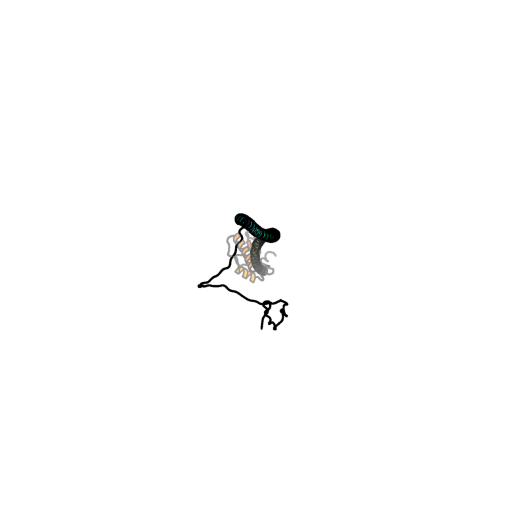67 1.00 97.38 93 ASP A N 1
ATOM 697 C CA . ASP A 1 93 ? -59.044 -1.309 79.236 1.00 97.38 93 ASP A CA 1
ATOM 698 C C . ASP A 1 93 ? -57.856 -2.274 79.146 1.00 97.38 93 ASP A C 1
ATOM 700 O O . ASP A 1 93 ? -57.106 -2.251 78.168 1.00 97.38 93 ASP A O 1
ATOM 704 N N . VAL A 1 94 ? -57.701 -3.175 80.123 1.00 97.88 94 VAL A N 1
ATOM 705 C CA . VAL A 1 94 ? -56.676 -4.233 80.086 1.00 97.88 94 VAL A CA 1
ATOM 706 C C . VAL A 1 94 ? -56.866 -5.119 78.857 1.00 97.88 94 VAL A C 1
ATOM 708 O O . VAL A 1 94 ? -55.893 -5.423 78.165 1.00 97.88 94 VAL A O 1
ATOM 711 N N . THR A 1 95 ? -58.107 -5.496 78.547 1.00 97.69 95 THR A N 1
ATOM 712 C CA . THR A 1 95 ? -58.420 -6.302 77.359 1.00 97.69 95 THR A CA 1
ATOM 713 C C . THR A 1 95 ? -58.087 -5.541 76.071 1.00 97.69 95 THR A C 1
ATOM 715 O O . THR A 1 95 ? -57.470 -6.097 75.161 1.00 97.69 95 THR A O 1
ATOM 718 N N . ALA A 1 96 ? -58.428 -4.252 75.997 1.00 97.75 96 ALA A N 1
ATOM 719 C CA . ALA A 1 96 ? -58.110 -3.405 74.850 1.00 97.75 96 ALA A CA 1
ATOM 720 C C . ALA A 1 96 ? -56.592 -3.243 74.645 1.00 97.75 96 ALA A C 1
ATOM 722 O O . ALA A 1 96 ? -56.106 -3.375 73.521 1.00 97.75 96 ALA A O 1
ATOM 723 N N . LEU A 1 97 ? -55.826 -3.036 75.722 1.00 97.88 97 LEU A N 1
ATOM 724 C CA . LEU A 1 97 ? -54.362 -2.949 75.671 1.00 97.88 97 LEU A CA 1
ATOM 725 C C . LEU A 1 97 ? -53.713 -4.271 75.248 1.00 97.88 97 LEU A C 1
ATOM 727 O O . LEU A 1 97 ? -52.726 -4.258 74.516 1.00 97.88 97 LEU A O 1
ATOM 731 N N . GLN A 1 98 ? -54.259 -5.417 75.665 1.00 97.94 98 GLN A N 1
ATOM 732 C CA . GLN A 1 98 ? -53.782 -6.728 75.211 1.00 97.94 98 GLN A CA 1
ATOM 733 C C . GLN A 1 98 ? -53.991 -6.922 73.703 1.00 97.94 98 GLN A C 1
ATOM 735 O O . GLN A 1 98 ? -53.105 -7.449 73.026 1.00 97.94 98 GLN A O 1
ATOM 740 N N . ILE A 1 99 ? -55.128 -6.463 73.167 1.00 98.19 99 ILE A N 1
ATOM 741 C CA . ILE A 1 99 ? -55.410 -6.488 71.725 1.00 98.19 99 ILE A CA 1
ATOM 742 C C . ILE A 1 99 ? -54.443 -5.570 70.967 1.00 98.19 99 ILE A C 1
ATOM 744 O O . ILE A 1 99 ? -53.859 -6.003 69.971 1.00 98.19 99 ILE A O 1
ATOM 748 N N . ASP A 1 100 ? -54.231 -4.334 71.432 1.00 97.81 100 ASP A N 1
ATOM 749 C CA . ASP A 1 100 ? -53.295 -3.408 70.778 1.00 97.81 100 ASP A CA 1
ATOM 750 C C . ASP A 1 100 ? -51.858 -3.941 70.824 1.00 97.81 100 ASP A C 1
ATOM 752 O O . ASP A 1 100 ? -51.176 -3.957 69.801 1.00 97.81 100 ASP A O 1
ATOM 756 N N . LEU A 1 101 ? -51.410 -4.483 71.961 1.00 98.12 101 LEU A N 1
ATOM 757 C CA . LEU A 1 101 ? -50.085 -5.093 72.081 1.00 98.12 101 LEU A CA 1
ATOM 758 C C . LEU A 1 101 ? -49.902 -6.250 71.089 1.00 98.12 101 LEU A C 1
ATOM 760 O O . LEU A 1 101 ? -48.866 -6.332 70.427 1.00 98.12 101 LEU A O 1
ATOM 764 N N . ALA A 1 102 ? -50.909 -7.116 70.938 1.00 98.00 102 ALA A N 1
ATOM 765 C CA . ALA A 1 102 ? -50.882 -8.189 69.949 1.00 98.00 102 ALA A CA 1
ATOM 766 C C . ALA A 1 102 ? -50.800 -7.641 68.510 1.00 98.00 102 ALA A C 1
ATOM 768 O O . ALA A 1 102 ? -50.012 -8.140 67.702 1.00 98.00 102 ALA A O 1
ATOM 769 N N . ALA A 1 103 ? -51.546 -6.577 68.196 1.00 98.19 103 ALA A N 1
ATOM 770 C CA . ALA A 1 103 ? -51.491 -5.915 66.892 1.00 98.19 103 ALA A CA 1
ATOM 771 C C . ALA A 1 103 ? -50.124 -5.255 66.627 1.00 98.19 103 ALA A C 1
ATOM 773 O O . ALA A 1 103 ? -49.565 -5.385 65.535 1.00 98.19 103 ALA A O 1
ATOM 774 N N . LYS A 1 104 ? -49.532 -4.589 67.626 1.00 97.94 104 LYS A N 1
ATOM 775 C CA . LYS A 1 104 ? -48.175 -4.029 67.537 1.00 97.94 104 LYS A CA 1
ATOM 776 C C . LYS A 1 104 ? -47.131 -5.123 67.345 1.00 97.94 104 LYS A C 1
ATOM 778 O O . LYS A 1 104 ? -46.242 -4.947 66.517 1.00 97.94 104 LYS A O 1
ATOM 783 N N . GLN A 1 105 ? -47.266 -6.259 68.027 1.00 98.38 105 GLN A N 1
ATOM 784 C CA . GLN A 1 105 ? -46.373 -7.400 67.837 1.00 98.38 105 GLN A CA 1
ATOM 785 C C . GLN A 1 105 ? -46.459 -7.960 66.410 1.00 98.38 105 GLN A C 1
ATOM 787 O O . GLN A 1 105 ? -45.429 -8.246 65.801 1.00 98.38 105 GLN A O 1
ATOM 792 N N . ALA A 1 106 ? -47.664 -8.058 65.842 1.00 98.25 106 ALA A N 1
ATOM 793 C CA . ALA A 1 106 ? -47.844 -8.465 64.450 1.00 98.25 106 ALA A CA 1
ATOM 794 C C . ALA A 1 106 ? -47.172 -7.483 63.470 1.00 98.25 106 ALA A C 1
ATOM 796 O O . ALA A 1 106 ? -46.462 -7.908 62.557 1.00 98.25 106 ALA A O 1
ATOM 797 N N . ASN A 1 107 ? -47.318 -6.173 63.697 1.00 98.38 107 ASN A N 1
ATOM 798 C CA . ASN A 1 107 ? -46.663 -5.145 62.885 1.00 98.38 107 ASN A CA 1
ATOM 799 C C . ASN A 1 107 ? -45.132 -5.199 62.990 1.00 98.38 107 ASN A C 1
ATOM 801 O O . ASN A 1 107 ? -44.455 -5.077 61.973 1.00 98.38 107 ASN A O 1
ATOM 805 N N . ILE A 1 108 ? -44.583 -5.419 64.190 1.00 98.44 108 ILE A N 1
ATOM 806 C CA . ILE A 1 108 ? -43.136 -5.595 64.398 1.00 98.44 108 ILE A CA 1
ATOM 807 C C . ILE A 1 108 ? -42.625 -6.779 63.575 1.00 98.44 108 ILE A C 1
ATOM 809 O O . ILE A 1 108 ? -41.652 -6.629 62.841 1.00 98.44 108 ILE A O 1
ATOM 813 N N . ASN A 1 109 ? -43.309 -7.924 63.628 1.00 98.31 109 ASN A N 1
ATOM 814 C CA . ASN A 1 109 ? -42.916 -9.111 62.866 1.00 98.31 109 ASN A CA 1
ATOM 815 C C . ASN A 1 109 ? -42.982 -8.861 61.344 1.00 98.31 109 ASN A C 1
ATOM 817 O O . ASN A 1 109 ? -42.103 -9.292 60.592 1.00 98.31 109 ASN A O 1
ATOM 821 N N . SER A 1 110 ? -44.000 -8.124 60.882 1.00 98.50 110 SER A N 1
ATOM 822 C CA . SER A 1 110 ? -44.122 -7.716 59.476 1.00 98.50 110 SER A CA 1
ATOM 823 C C . SER A 1 110 ? -42.974 -6.797 59.047 1.00 98.50 110 SER A C 1
ATOM 825 O O . SER A 1 110 ? -42.354 -7.033 58.013 1.00 98.50 110 SER A O 1
ATOM 827 N N . LEU A 1 111 ? -42.654 -5.773 59.843 1.00 98.50 111 LEU A N 1
ATOM 828 C CA . LEU A 1 111 ? -41.555 -4.844 59.560 1.00 98.50 111 LEU A CA 1
ATOM 829 C C . LEU A 1 111 ? -40.193 -5.542 59.582 1.00 98.50 111 LEU A C 1
ATOM 831 O O . LEU A 1 111 ? -39.354 -5.266 58.732 1.00 98.50 111 LEU A O 1
ATOM 835 N N . GLN A 1 112 ? -39.981 -6.487 60.499 1.00 98.50 112 GLN A N 1
ATOM 836 C CA . GLN A 1 112 ? -38.772 -7.313 60.522 1.00 98.50 112 GLN A CA 1
ATOM 837 C C . GLN A 1 112 ? -38.619 -8.132 59.235 1.00 98.50 112 GLN A C 1
ATOM 839 O O . GLN A 1 112 ? -37.518 -8.231 58.698 1.00 98.50 112 GLN A O 1
ATOM 844 N N . THR A 1 113 ? -39.723 -8.675 58.714 1.00 98.56 113 THR A N 1
ATOM 845 C CA . THR A 1 113 ? -39.727 -9.413 57.443 1.00 98.56 113 THR A CA 1
ATOM 846 C C . THR A 1 113 ? -39.421 -8.491 56.263 1.00 98.56 113 THR A C 1
ATOM 848 O O . THR A 1 113 ? -38.593 -8.827 55.421 1.00 98.56 113 THR A O 1
ATOM 851 N N . GLN A 1 114 ? -40.042 -7.308 56.211 1.00 98.56 114 GLN A N 1
ATOM 852 C CA . GLN A 1 114 ? -39.773 -6.316 55.163 1.00 98.56 114 GLN A CA 1
ATOM 853 C C . GLN A 1 114 ? -38.313 -5.859 55.180 1.00 98.56 114 GLN A C 1
ATOM 855 O O . GLN A 1 114 ? -37.668 -5.881 54.139 1.00 98.56 114 GLN A O 1
ATOM 860 N N . LEU A 1 115 ? -37.762 -5.551 56.356 1.00 98.50 115 LEU A N 1
ATOM 861 C CA . LEU A 1 115 ? -36.362 -5.157 56.510 1.00 98.50 115 LEU A CA 1
ATOM 862 C C . LEU A 1 115 ? -35.394 -6.262 56.056 1.00 98.50 115 LEU A C 1
ATOM 864 O O . LEU A 1 115 ? -34.375 -5.976 55.431 1.00 98.50 115 LEU A O 1
ATOM 868 N N . ALA A 1 116 ? -35.702 -7.528 56.356 1.00 98.38 116 ALA A N 1
ATOM 869 C CA . ALA A 1 116 ? -34.902 -8.657 55.886 1.00 98.38 116 ALA A CA 1
ATOM 870 C C . ALA A 1 116 ? -34.934 -8.777 54.353 1.00 98.38 116 ALA A C 1
ATOM 872 O O . ALA A 1 116 ? -33.888 -8.985 53.736 1.00 98.38 116 ALA A O 1
ATOM 873 N N . ASN A 1 117 ? -36.107 -8.587 53.742 1.00 98.44 117 ASN A N 1
ATOM 874 C CA . ASN A 1 117 ? -36.264 -8.598 52.289 1.00 98.44 117 ASN A CA 1
ATOM 875 C C . ASN A 1 117 ? -35.529 -7.426 51.627 1.00 98.44 117 ASN A C 1
ATOM 877 O O . ASN A 1 117 ? -34.791 -7.639 50.671 1.00 98.44 117 ASN A O 1
ATOM 881 N N . GLU A 1 118 ? -35.674 -6.205 52.145 1.00 98.62 118 GLU A N 1
ATOM 882 C CA . GLU A 1 118 ? -34.970 -5.024 51.628 1.00 98.62 118 GLU A CA 1
ATOM 883 C C . GLU A 1 118 ? -33.453 -5.182 51.727 1.00 98.62 118 GLU A C 1
ATOM 885 O O . GLU A 1 118 ? -32.738 -4.854 50.784 1.00 98.62 118 GLU A O 1
ATOM 890 N N . LYS A 1 119 ? -32.949 -5.757 52.826 1.00 98.44 119 LYS A N 1
ATOM 891 C CA . LYS A 1 119 ? -31.521 -6.057 52.974 1.00 98.44 119 LYS A CA 1
ATOM 892 C C . LYS A 1 119 ? -31.032 -7.074 51.939 1.00 98.44 119 LYS A C 1
ATOM 894 O O . LYS A 1 119 ? -29.923 -6.929 51.433 1.00 98.44 119 LYS A O 1
ATOM 899 N N . ALA A 1 120 ? -31.840 -8.085 51.618 1.00 98.50 120 ALA A N 1
ATOM 900 C CA . ALA A 1 120 ? -31.508 -9.056 50.577 1.00 98.50 120 ALA A CA 1
ATOM 901 C C . ALA A 1 120 ? -31.505 -8.415 49.179 1.00 98.50 12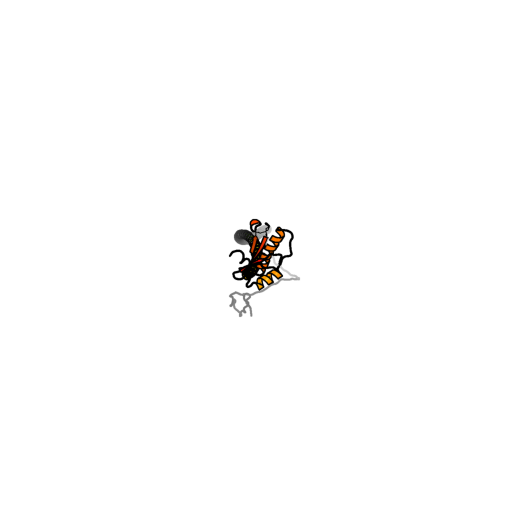0 ALA A C 1
ATOM 903 O O . ALA A 1 120 ? -30.596 -8.670 48.394 1.00 98.50 120 ALA A O 1
ATOM 904 N N . VAL A 1 121 ? -32.474 -7.541 48.888 1.00 98.62 121 VAL A N 1
ATOM 905 C CA . VAL A 1 121 ? -32.516 -6.773 47.632 1.00 98.62 121 VAL A CA 1
ATOM 906 C C . VAL A 1 121 ? -31.307 -5.844 47.512 1.00 98.62 121 VAL A C 1
ATOM 908 O O . VAL A 1 121 ? -30.691 -5.793 46.454 1.00 98.62 121 VAL A O 1
ATOM 911 N N . ALA A 1 122 ? -30.936 -5.145 48.588 1.00 98.44 122 ALA A N 1
ATOM 912 C CA . ALA A 1 122 ? -29.766 -4.270 48.599 1.00 98.44 122 ALA A CA 1
ATOM 913 C C . ALA A 1 122 ? -28.471 -5.042 48.302 1.00 98.44 122 ALA A C 1
ATOM 915 O O . ALA A 1 122 ? -27.685 -4.596 47.475 1.00 98.44 122 ALA A O 1
ATOM 916 N N . ALA A 1 123 ? -28.291 -6.223 48.904 1.00 98.44 123 ALA A N 1
ATOM 917 C CA . ALA A 1 123 ? -27.144 -7.082 48.616 1.00 98.44 123 ALA A CA 1
ATOM 918 C C . ALA A 1 123 ? -27.103 -7.529 47.142 1.00 98.44 123 ALA A C 1
ATOM 920 O O . ALA A 1 123 ? -26.047 -7.480 46.521 1.00 98.44 123 ALA A O 1
ATOM 921 N N . GLY A 1 124 ? -28.251 -7.894 46.556 1.00 98.62 124 GLY A N 1
ATOM 922 C CA . GLY A 1 124 ? -28.324 -8.247 45.132 1.00 98.62 124 GLY A CA 1
ATOM 923 C C . GLY A 1 124 ? -27.964 -7.080 44.206 1.00 98.62 124 GLY A C 1
ATOM 924 O O . GLY A 1 124 ? -27.211 -7.253 43.256 1.00 98.62 124 GLY A O 1
ATOM 925 N N . LEU A 1 125 ? -28.426 -5.865 44.520 1.00 98.69 125 LEU A N 1
ATOM 926 C CA . LEU A 1 125 ? -28.069 -4.668 43.749 1.00 98.69 125 LEU A CA 1
ATOM 927 C C . LEU A 1 125 ? -26.579 -4.314 43.853 1.00 98.69 125 LEU A C 1
ATOM 929 O O . LEU A 1 125 ? -26.011 -3.783 42.900 1.00 98.69 125 LEU A O 1
ATOM 933 N N . GLU A 1 126 ? -25.942 -4.583 44.994 1.00 98.62 126 GLU A N 1
ATOM 934 C CA . GLU A 1 126 ? -24.493 -4.417 45.153 1.00 98.62 126 GLU A CA 1
ATOM 935 C C . GLU A 1 126 ? -23.709 -5.412 44.281 1.00 98.62 126 GLU A C 1
ATOM 937 O O . GLU A 1 126 ? -22.708 -5.027 43.671 1.00 98.62 126 GLU A O 1
ATOM 942 N N . GLU A 1 127 ? -24.182 -6.657 44.164 1.00 98.75 127 GLU A N 1
ATOM 943 C CA . GLU A 1 127 ? -23.607 -7.669 43.267 1.00 98.75 127 GLU A CA 1
ATOM 944 C C . GLU A 1 127 ? -23.780 -7.287 41.788 1.00 98.75 127 GLU A C 1
ATOM 946 O O . GLU A 1 127 ? -22.793 -7.263 41.046 1.00 98.75 127 GLU A O 1
ATOM 951 N N . ASP A 1 128 ? -24.990 -6.896 41.375 1.00 98.69 128 ASP A N 1
ATOM 952 C CA . ASP A 1 128 ? -25.281 -6.447 40.006 1.00 98.69 128 ASP A CA 1
ATOM 953 C C . ASP A 1 128 ? -24.419 -5.235 39.616 1.00 98.69 128 ASP A C 1
ATOM 955 O O . ASP A 1 128 ? -23.864 -5.166 38.514 1.00 98.69 128 ASP A O 1
ATOM 959 N N . LEU A 1 129 ? -24.267 -4.271 40.532 1.00 98.69 129 LEU A N 1
ATOM 960 C CA . LEU A 1 129 ? -23.435 -3.091 40.309 1.00 98.69 129 LEU A CA 1
ATOM 961 C C . LEU A 1 129 ? -21.963 -3.470 40.112 1.00 98.69 129 LEU A C 1
ATOM 963 O O . LEU A 1 129 ? -21.301 -2.902 39.241 1.00 98.69 129 LEU A O 1
ATOM 967 N N . ALA A 1 130 ? -21.447 -4.416 40.899 1.00 98.56 130 ALA A N 1
ATOM 968 C CA . ALA A 1 130 ? -20.079 -4.899 40.755 1.00 98.56 130 ALA A CA 1
ATOM 969 C C . ALA A 1 130 ? -19.868 -5.625 39.413 1.00 98.56 130 ALA A C 1
ATOM 971 O O . ALA A 1 130 ? -18.844 -5.418 38.754 1.00 98.56 130 ALA A O 1
ATOM 972 N N . GLU A 1 131 ? -20.842 -6.428 38.971 1.00 98.75 131 GLU A N 1
ATOM 973 C CA . GLU A 1 131 ? -20.794 -7.101 37.670 1.00 98.75 131 GLU A CA 1
ATOM 974 C C . GLU A 1 131 ? -20.788 -6.088 36.516 1.00 98.75 131 GLU A C 1
ATOM 976 O O . GLU A 1 131 ? -19.966 -6.178 35.598 1.00 98.75 131 GLU A O 1
ATOM 981 N N . GLU A 1 132 ? -21.663 -5.085 36.570 1.00 98.75 132 GLU A N 1
ATOM 982 C CA . GLU A 1 132 ? -21.755 -4.075 35.519 1.00 98.75 132 GLU A CA 1
ATOM 983 C C . GLU A 1 132 ? -20.496 -3.196 35.466 1.00 98.75 132 GLU A C 1
ATOM 985 O O . GLU A 1 132 ? -19.983 -2.896 34.385 1.00 98.75 132 GLU A O 1
ATOM 990 N N . GLN A 1 133 ? -19.910 -2.863 36.621 1.00 98.75 133 GLN A N 1
ATOM 991 C CA . GLN A 1 133 ? -18.610 -2.191 36.685 1.00 98.75 133 GLN A CA 1
ATOM 992 C C . GLN A 1 133 ? -17.500 -3.020 36.021 1.00 98.75 133 GLN A C 1
ATOM 994 O O . GLN A 1 133 ? -16.687 -2.471 35.272 1.00 98.75 133 GLN A O 1
ATOM 999 N N . ALA A 1 134 ? -17.478 -4.341 36.225 1.00 98.75 134 ALA A N 1
ATOM 1000 C CA . ALA A 1 134 ? -16.507 -5.223 35.577 1.00 98.75 134 ALA A CA 1
ATOM 1001 C C . ALA A 1 134 ? -16.695 -5.284 34.047 1.00 98.75 134 ALA A C 1
ATOM 1003 O O . ALA A 1 134 ? -15.711 -5.273 33.293 1.00 98.75 134 ALA A O 1
ATOM 1004 N N . LYS A 1 135 ? -17.945 -5.288 33.564 1.00 98.81 135 LYS A N 1
ATOM 1005 C CA . LYS A 1 135 ? -18.251 -5.207 32.124 1.00 98.81 135 LYS A CA 1
ATOM 1006 C C . LYS A 1 135 ? -17.777 -3.891 31.518 1.00 98.81 135 LYS A C 1
ATOM 1008 O O . LYS A 1 135 ? -17.156 -3.912 30.457 1.00 98.81 135 LYS A O 1
ATOM 1013 N N . VAL A 1 136 ? -17.992 -2.764 32.200 1.00 98.88 136 VAL A N 1
ATOM 1014 C CA . VAL A 1 136 ? -17.510 -1.448 31.748 1.00 98.88 136 VAL A CA 1
ATOM 1015 C C . VAL A 1 136 ? -15.988 -1.444 31.588 1.00 98.88 136 VAL A C 1
ATOM 1017 O O . VAL A 1 136 ? -15.495 -1.020 30.544 1.00 98.88 136 VAL A O 1
ATOM 1020 N N . VAL A 1 137 ? -15.241 -1.971 32.564 1.00 98.81 137 VAL A N 1
ATOM 1021 C CA . VAL A 1 137 ? -13.772 -2.086 32.474 1.00 98.81 137 VAL A CA 1
ATOM 1022 C C . VAL A 1 137 ? -13.353 -2.962 31.288 1.00 98.81 137 VAL A C 1
ATOM 1024 O O . VAL A 1 137 ? -12.432 -2.615 30.547 1.00 98.81 137 VAL A O 1
ATOM 1027 N N . THR A 1 138 ? -14.058 -4.070 31.059 1.00 98.81 138 THR A N 1
ATOM 1028 C CA . THR A 1 138 ? -13.787 -4.971 29.927 1.00 98.81 138 THR A CA 1
ATOM 1029 C C . THR A 1 138 ? -14.002 -4.270 28.583 1.00 98.81 138 THR A C 1
ATOM 1031 O O . THR A 1 138 ? -13.137 -4.326 27.707 1.00 98.81 138 THR A O 1
ATOM 1034 N N . ILE A 1 139 ? -15.122 -3.559 28.428 1.00 98.81 139 ILE A N 1
ATOM 1035 C CA . ILE A 1 139 ? -15.449 -2.805 27.209 1.00 98.81 139 ILE A CA 1
ATOM 1036 C C . ILE A 1 139 ? -14.433 -1.684 26.970 1.00 98.81 139 ILE A C 1
ATOM 1038 O O . ILE A 1 139 ? -14.015 -1.465 25.835 1.00 98.81 139 ILE A O 1
ATOM 1042 N N . GLN A 1 140 ? -13.991 -0.995 28.024 1.00 98.81 140 GLN A N 1
ATOM 1043 C CA . GLN A 1 140 ? -12.944 0.025 27.920 1.00 98.81 140 GLN A CA 1
ATOM 1044 C C . GLN A 1 140 ? -11.629 -0.558 27.383 1.00 98.81 140 GLN A C 1
ATOM 1046 O O . GLN A 1 140 ? -11.002 0.059 26.521 1.00 98.81 140 GLN A O 1
ATOM 1051 N N . GLY A 1 141 ? -11.242 -1.756 27.833 1.00 98.75 141 GLY A N 1
ATOM 1052 C CA . GLY A 1 141 ? -10.081 -2.473 27.300 1.00 98.75 141 GLY A CA 1
ATOM 1053 C C . GLY A 1 141 ? -10.235 -2.812 25.815 1.00 98.75 141 GLY A C 1
ATOM 1054 O O . GLY A 1 141 ? -9.383 -2.457 25.003 1.00 98.75 141 GLY A O 1
ATOM 1055 N N . GLN A 1 142 ? -11.370 -3.402 25.432 1.00 98.88 142 GLN A N 1
ATOM 1056 C CA . GLN A 1 142 ? -11.662 -3.734 24.031 1.00 98.88 142 GLN A CA 1
ATOM 1057 C C . GLN A 1 142 ? -11.677 -2.499 23.119 1.00 98.88 142 GLN A C 1
ATOM 1059 O O . GLN A 1 142 ? -11.220 -2.559 21.974 1.00 98.88 142 GLN A O 1
ATOM 1064 N N . LEU A 1 143 ? -12.183 -1.366 23.614 1.00 98.81 143 LEU A N 1
ATOM 1065 C CA . LEU A 1 143 ? -12.189 -0.103 22.882 1.00 98.81 143 LEU A CA 1
ATOM 1066 C C . LEU A 1 143 ? -10.766 0.424 22.657 1.00 98.81 143 LEU A C 1
ATOM 1068 O O . LEU A 1 143 ? -10.455 0.888 21.556 1.00 98.81 143 LEU A O 1
ATOM 1072 N N . ALA A 1 144 ? -9.897 0.333 23.666 1.00 98.75 144 ALA A N 1
ATOM 1073 C CA . ALA A 1 144 ? -8.491 0.706 23.538 1.00 98.75 144 ALA A CA 1
ATOM 1074 C C . ALA A 1 144 ? -7.767 -0.182 22.511 1.00 98.75 144 ALA A C 1
ATOM 1076 O O . ALA A 1 144 ? -7.088 0.334 21.620 1.00 98.75 144 ALA A O 1
ATOM 1077 N N . ASP A 1 145 ? -7.983 -1.497 22.563 1.00 98.81 145 ASP A N 1
ATOM 1078 C CA . ASP A 1 145 ? -7.395 -2.447 21.613 1.00 98.81 145 ASP A CA 1
ATOM 1079 C C . ASP A 1 145 ? -7.866 -2.189 20.180 1.00 98.81 145 ASP A C 1
ATOM 1081 O O . ASP A 1 145 ? -7.054 -2.102 19.256 1.00 98.81 145 ASP A O 1
ATOM 1085 N N . THR A 1 146 ? -9.171 -1.981 19.993 1.00 98.81 146 THR A N 1
ATOM 1086 C CA . THR A 1 146 ? -9.754 -1.653 18.684 1.00 98.81 146 THR A CA 1
ATOM 1087 C C . THR A 1 146 ? -9.196 -0.334 18.146 1.00 98.81 146 THR A C 1
ATOM 1089 O O . THR A 1 146 ? -8.884 -0.221 16.961 1.00 98.81 146 THR A O 1
ATOM 1092 N N . THR A 1 147 ? -9.004 0.660 19.016 1.00 98.88 147 THR A N 1
ATOM 1093 C CA . THR A 1 147 ? -8.391 1.945 18.648 1.00 98.88 147 THR A CA 1
ATOM 1094 C C . THR A 1 147 ? -6.948 1.758 18.172 1.00 98.88 147 THR A C 1
ATOM 1096 O O . THR A 1 147 ? -6.551 2.333 17.156 1.00 98.88 147 THR A O 1
ATOM 1099 N N . ASN A 1 148 ? -6.168 0.915 18.852 1.00 98.81 148 ASN A N 1
ATOM 1100 C CA . ASN A 1 148 ? -4.802 0.597 18.441 1.00 98.81 148 ASN A CA 1
ATOM 1101 C C . ASN A 1 148 ? -4.773 -0.122 17.086 1.00 98.81 148 ASN A C 1
ATOM 1103 O O . ASN A 1 148 ? -4.024 0.283 16.197 1.00 98.81 148 ASN A O 1
ATOM 1107 N N . GLN A 1 149 ? -5.637 -1.121 16.886 1.00 98.88 149 GLN A N 1
ATOM 1108 C CA . GLN A 1 149 ? -5.758 -1.834 15.609 1.00 98.88 149 GLN A CA 1
ATOM 1109 C C . GLN A 1 149 ? -6.157 -0.905 14.454 1.00 98.88 149 GLN A C 1
ATOM 1111 O O . GLN A 1 149 ? -5.614 -1.022 13.351 1.00 98.88 149 GLN A O 1
ATOM 1116 N N . LEU A 1 150 ? -7.065 0.046 14.701 1.00 98.81 150 LEU A N 1
ATOM 1117 C CA . LEU A 1 150 ? -7.467 1.049 13.715 1.00 98.81 150 LEU A CA 1
ATOM 1118 C C . LEU A 1 150 ? -6.286 1.939 13.310 1.00 98.81 150 LEU A C 1
ATOM 1120 O O . LEU A 1 150 ? -6.071 2.177 12.122 1.00 98.81 150 LEU A O 1
ATOM 1124 N N . ASN A 1 151 ? -5.492 2.394 14.280 1.00 98.75 151 ASN A N 1
ATOM 1125 C CA . ASN A 1 151 ? -4.311 3.215 14.017 1.00 98.75 151 ASN A CA 1
ATOM 1126 C C . ASN A 1 151 ? -3.238 2.445 13.234 1.00 98.75 151 ASN A C 1
ATOM 1128 O O . ASN A 1 151 ? -2.695 2.979 12.267 1.00 98.75 151 ASN A O 1
ATOM 1132 N N . THR A 1 152 ? -2.979 1.182 13.590 1.00 98.81 152 THR A N 1
ATOM 1133 C CA . THR A 1 152 ? -2.068 0.307 12.836 1.00 98.81 152 THR A CA 1
ATOM 1134 C C . THR A 1 152 ? -2.547 0.110 11.400 1.00 98.81 152 THR A C 1
ATOM 1136 O O . THR A 1 152 ?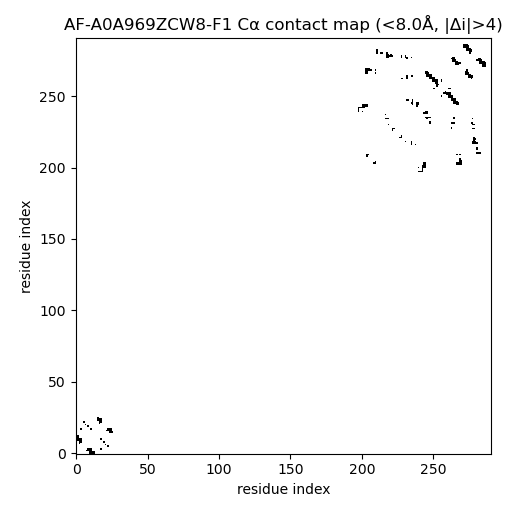 -1.772 0.291 10.464 1.00 98.81 152 THR A O 1
ATOM 1139 N N . SER A 1 153 ? -3.835 -0.185 11.208 1.00 98.75 153 SER A N 1
ATOM 1140 C CA . SER A 1 153 ? -4.414 -0.380 9.873 1.00 98.75 153 SER A CA 1
ATOM 1141 C C . SER A 1 153 ? -4.330 0.892 9.026 1.00 98.75 153 SER A C 1
ATOM 1143 O O . SER A 1 153 ? -4.014 0.835 7.841 1.00 98.75 153 SER A O 1
ATOM 1145 N N . ARG A 1 154 ? -4.548 2.065 9.630 1.00 98.81 154 ARG A N 1
ATOM 1146 C CA . ARG A 1 154 ? -4.428 3.359 8.946 1.00 98.81 154 ARG A CA 1
ATOM 1147 C C . ARG A 1 154 ? -2.993 3.657 8.504 1.00 98.81 154 ARG A C 1
ATOM 1149 O O . ARG A 1 154 ? -2.790 4.167 7.400 1.00 98.81 154 ARG A O 1
ATOM 1156 N N . ALA A 1 155 ? -2.009 3.338 9.345 1.00 98.75 155 ALA A N 1
ATOM 1157 C CA . ALA A 1 155 ? -0.597 3.476 8.996 1.00 98.75 155 ALA A CA 1
ATOM 1158 C C . ALA A 1 155 ? -0.226 2.556 7.822 1.00 98.75 155 ALA A C 1
ATOM 1160 O O . ALA A 1 155 ? 0.454 2.985 6.892 1.00 98.75 155 ALA A O 1
ATOM 1161 N N . GLU A 1 156 ? -0.739 1.326 7.827 1.00 98.81 156 GLU A N 1
ATOM 1162 C CA . GLU A 1 156 ? -0.501 0.359 6.757 1.00 98.81 156 GLU A CA 1
ATOM 1163 C C . GLU A 1 156 ? -1.115 0.792 5.419 1.00 98.81 156 GLU A C 1
ATOM 1165 O O . GLU A 1 156 ? -0.447 0.725 4.389 1.00 98.81 156 GLU A O 1
ATOM 1170 N N . VAL A 1 157 ? -2.343 1.322 5.425 1.00 98.88 157 VAL A N 1
ATOM 1171 C CA . VAL A 1 157 ? -2.965 1.899 4.219 1.00 98.88 157 VAL A CA 1
ATOM 1172 C C . VAL A 1 157 ? -2.099 3.024 3.648 1.00 98.88 157 VAL A C 1
ATOM 1174 O O . VAL A 1 157 ? -1.791 3.013 2.460 1.00 98.88 157 VAL A O 1
ATOM 1177 N N . THR A 1 158 ? -1.618 3.936 4.499 1.00 98.81 158 THR A N 1
ATOM 1178 C CA . THR A 1 158 ? -0.738 5.045 4.076 1.00 98.81 158 THR A CA 1
ATOM 1179 C C . THR A 1 158 ? 0.561 4.537 3.432 1.00 98.81 158 THR A C 1
ATOM 1181 O O . THR A 1 158 ? 1.045 5.090 2.438 1.00 98.81 158 THR A O 1
ATOM 1184 N N . ARG A 1 159 ? 1.141 3.464 3.989 1.00 98.81 159 ARG A N 1
ATOM 1185 C CA . ARG A 1 159 ? 2.347 2.824 3.450 1.00 98.81 159 ARG A CA 1
ATOM 1186 C C . ARG A 1 159 ? 2.081 2.224 2.069 1.00 98.81 159 ARG A C 1
ATOM 1188 O O . ARG A 1 159 ? 2.838 2.494 1.138 1.00 98.81 159 ARG A O 1
ATOM 1195 N N . LEU A 1 160 ? 0.998 1.461 1.927 1.00 98.81 160 LEU A N 1
ATOM 1196 C CA . LEU A 1 160 ? 0.617 0.827 0.663 1.00 98.81 160 LEU A CA 1
ATOM 1197 C C . LEU A 1 160 ? 0.300 1.856 -0.430 1.00 98.81 160 LEU A C 1
ATOM 1199 O O . LEU A 1 160 ? 0.695 1.663 -1.577 1.00 98.81 160 LEU A O 1
ATOM 1203 N N . GLU A 1 161 ? -0.344 2.972 -0.087 1.00 98.81 161 GLU A N 1
ATOM 1204 C CA . GLU A 1 161 ? -0.581 4.081 -1.021 1.00 98.81 161 GLU A CA 1
ATOM 1205 C C . GLU A 1 161 ? 0.736 4.686 -1.538 1.00 98.81 161 GLU A C 1
ATOM 1207 O O . GLU A 1 161 ? 0.874 4.955 -2.734 1.00 98.81 161 GLU A O 1
ATOM 1212 N N . SER A 1 162 ? 1.737 4.834 -0.664 1.00 98.75 162 SER A N 1
ATOM 1213 C CA . SER A 1 162 ? 3.064 5.338 -1.045 1.00 98.75 162 SER A CA 1
ATOM 1214 C C . SER A 1 162 ? 3.813 4.361 -1.963 1.00 98.75 162 SER A C 1
ATOM 1216 O O . SER A 1 162 ? 4.422 4.769 -2.954 1.00 98.75 162 SER A O 1
ATOM 1218 N N . GLU A 1 163 ? 3.746 3.060 -1.672 1.00 98.81 163 GLU A N 1
ATOM 1219 C CA . GLU A 1 163 ? 4.353 2.009 -2.503 1.00 98.81 163 GLU A CA 1
ATOM 1220 C C . GLU A 1 163 ? 3.685 1.884 -3.873 1.00 98.81 163 GLU A C 1
ATOM 1222 O O . GLU A 1 163 ? 4.366 1.665 -4.883 1.00 98.81 163 GLU A O 1
ATOM 1227 N N . LEU A 1 164 ? 2.364 2.069 -3.928 1.00 98.81 164 LEU A N 1
ATOM 1228 C CA . LEU A 1 164 ? 1.614 2.093 -5.176 1.00 98.81 164 LEU A CA 1
ATOM 1229 C C . LEU A 1 164 ? 2.062 3.260 -6.065 1.00 98.81 164 LEU A C 1
ATOM 1231 O O . LEU A 1 164 ? 2.366 3.045 -7.239 1.00 98.81 164 LEU A O 1
ATOM 1235 N N . ALA A 1 165 ? 2.180 4.467 -5.507 1.00 98.75 165 ALA A N 1
ATOM 1236 C CA . ALA A 1 165 ? 2.653 5.642 -6.241 1.00 98.75 165 ALA A CA 1
ATOM 1237 C C . ALA A 1 165 ? 4.099 5.475 -6.753 1.00 98.75 165 ALA A C 1
ATOM 1239 O O . ALA A 1 165 ? 4.416 5.831 -7.896 1.00 98.75 165 ALA A O 1
ATOM 1240 N N . ALA A 1 166 ? 4.979 4.879 -5.940 1.00 98.69 166 ALA A N 1
ATOM 1241 C CA . ALA A 1 166 ? 6.352 4.578 -6.343 1.00 98.69 166 ALA A CA 1
ATOM 1242 C C . ALA A 1 166 ? 6.395 3.557 -7.493 1.00 98.69 166 ALA A C 1
ATOM 1244 O O . ALA A 1 166 ? 7.136 3.731 -8.464 1.00 98.69 166 ALA A O 1
ATOM 1245 N N . SER A 1 167 ? 5.561 2.517 -7.420 1.00 98.69 167 SER A N 1
ATOM 1246 C CA . SER A 1 167 ? 5.462 1.488 -8.460 1.00 98.69 167 SER A CA 1
ATOM 1247 C C . SER A 1 167 ? 4.918 2.052 -9.775 1.00 98.69 167 SER A C 1
ATOM 1249 O O . SER A 1 167 ? 5.469 1.762 -10.834 1.00 98.69 167 SER A O 1
ATOM 1251 N N . GLN A 1 168 ? 3.898 2.913 -9.716 1.00 98.81 168 GLN A N 1
ATOM 1252 C CA . GLN A 1 168 ? 3.367 3.624 -10.885 1.00 98.81 168 GLN A CA 1
ATOM 1253 C C . GLN A 1 168 ? 4.435 4.499 -11.555 1.00 98.81 168 GLN A C 1
ATOM 1255 O O . GLN A 1 168 ? 4.593 4.445 -12.773 1.00 98.81 168 GLN A O 1
ATOM 1260 N N . SER A 1 169 ? 5.226 5.239 -10.771 1.00 98.75 169 SER A N 1
ATOM 1261 C CA . SER A 1 169 ? 6.333 6.048 -11.304 1.00 98.75 169 SER A CA 1
ATOM 1262 C C . SER A 1 169 ? 7.396 5.183 -11.990 1.00 98.75 169 SER A C 1
ATOM 1264 O O . SER A 1 169 ? 7.903 5.536 -13.053 1.00 98.75 169 SER A O 1
ATOM 1266 N N . LYS A 1 170 ? 7.716 4.016 -11.415 1.00 98.81 170 LYS A N 1
ATOM 1267 C CA . LYS A 1 170 ? 8.665 3.071 -12.016 1.00 98.81 170 LYS A CA 1
ATOM 1268 C C . LYS A 1 170 ? 8.155 2.510 -13.345 1.00 98.81 170 LYS A C 1
ATOM 1270 O O . LYS A 1 170 ? 8.944 2.386 -14.276 1.00 98.81 170 LYS A O 1
ATOM 1275 N N . ILE A 1 171 ? 6.864 2.188 -13.436 1.00 98.81 171 ILE A N 1
ATOM 1276 C CA . ILE A 1 171 ? 6.239 1.719 -14.681 1.00 98.81 171 ILE A CA 1
ATOM 1277 C C . ILE A 1 171 ? 6.341 2.796 -15.763 1.00 98.81 171 ILE A C 1
ATOM 1279 O O . ILE A 1 171 ? 6.850 2.502 -16.838 1.00 98.81 171 ILE A O 1
ATOM 1283 N N . ALA A 1 172 ? 5.968 4.042 -15.458 1.00 98.69 172 ALA A N 1
ATOM 1284 C CA . ALA A 1 172 ? 6.050 5.142 -16.420 1.00 98.69 172 ALA A CA 1
ATOM 1285 C C . ALA A 1 172 ? 7.484 5.366 -16.943 1.00 98.69 172 ALA A C 1
ATOM 1287 O O . ALA A 1 172 ? 7.694 5.574 -18.138 1.00 98.69 172 ALA A O 1
ATOM 1288 N N . ASN A 1 173 ? 8.487 5.270 -16.064 1.00 98.75 173 ASN A N 1
ATOM 1289 C CA . ASN A 1 173 ? 9.890 5.371 -16.470 1.00 98.75 173 ASN A CA 1
ATOM 1290 C C . ASN A 1 173 ? 10.306 4.213 -17.388 1.00 98.75 173 ASN A C 1
ATOM 1292 O O . ASN A 1 173 ? 10.903 4.456 -18.434 1.00 98.75 173 ASN A O 1
ATOM 1296 N N . LEU A 1 174 ? 9.953 2.971 -17.039 1.00 98.81 174 LEU A N 1
ATOM 1297 C CA . LEU A 1 174 ? 10.256 1.795 -17.862 1.00 98.81 174 LEU A CA 1
ATOM 1298 C C . LEU A 1 174 ? 9.564 1.850 -19.230 1.00 98.81 174 LEU A C 1
ATOM 1300 O O . LEU A 1 174 ? 10.155 1.449 -20.228 1.00 98.81 174 LEU A O 1
ATOM 1304 N N . GLU A 1 175 ? 8.337 2.365 -19.300 1.00 98.81 175 GLU A N 1
ATOM 1305 C CA . GLU A 1 175 ? 7.633 2.592 -20.567 1.00 98.81 175 GLU A CA 1
ATOM 1306 C C . GLU A 1 175 ? 8.368 3.618 -21.443 1.00 98.81 175 GLU A C 1
ATOM 1308 O O . GLU A 1 175 ? 8.522 3.404 -22.648 1.00 98.81 175 GLU A O 1
ATOM 1313 N N . SER A 1 176 ? 8.889 4.695 -20.845 1.00 98.69 176 SER A N 1
ATOM 1314 C CA . SER A 1 176 ? 9.704 5.687 -21.557 1.00 98.69 176 SER A CA 1
ATOM 1315 C C . SER A 1 176 ? 11.038 5.109 -22.040 1.00 98.69 176 SER A C 1
ATOM 1317 O O . SER A 1 176 ? 11.448 5.376 -23.171 1.00 98.69 176 SER A O 1
ATOM 1319 N N . GLU A 1 177 ? 11.723 4.323 -21.207 1.00 98.81 177 GLU A N 1
ATOM 1320 C CA . GLU A 1 177 ? 12.975 3.648 -21.572 1.00 98.81 177 GLU A CA 1
ATOM 1321 C C . GLU A 1 177 ? 12.753 2.643 -22.708 1.00 98.81 177 GLU A C 1
ATOM 1323 O O . GLU A 1 177 ? 13.527 2.608 -23.666 1.00 98.81 177 GLU A O 1
ATOM 1328 N N . LEU A 1 178 ? 11.661 1.875 -22.651 1.00 98.62 178 LEU A N 1
ATOM 1329 C CA . LEU A 1 178 ? 11.285 0.937 -23.705 1.00 98.62 178 LEU A CA 1
ATOM 1330 C C . LEU A 1 178 ? 11.023 1.661 -25.030 1.00 98.62 178 LEU A C 1
ATOM 1332 O O . LEU A 1 178 ? 11.530 1.237 -26.069 1.00 98.62 178 LEU A O 1
ATOM 1336 N N . ALA A 1 179 ? 10.274 2.765 -25.005 1.00 98.69 179 ALA A N 1
ATOM 1337 C CA . ALA A 1 179 ? 10.008 3.560 -26.200 1.00 98.69 179 ALA A CA 1
ATOM 1338 C C . ALA A 1 179 ? 11.302 4.123 -26.817 1.00 98.69 179 ALA A C 1
ATOM 1340 O O . ALA A 1 179 ? 11.483 4.062 -28.036 1.00 98.69 179 ALA A O 1
ATOM 1341 N N . ALA A 1 180 ? 12.223 4.619 -25.984 1.00 98.69 180 ALA A N 1
ATOM 1342 C CA . ALA A 1 180 ? 13.521 5.118 -26.432 1.00 98.69 180 ALA A CA 1
ATOM 1343 C C . ALA A 1 180 ? 14.373 4.008 -27.069 1.00 98.69 180 ALA A C 1
ATOM 1345 O O . ALA A 1 180 ? 14.888 4.186 -28.174 1.00 98.69 180 ALA A O 1
ATOM 1346 N N . ALA A 1 181 ? 14.454 2.839 -26.428 1.00 98.62 181 ALA A N 1
ATOM 1347 C CA . ALA A 1 181 ? 15.185 1.690 -26.956 1.00 98.62 181 ALA A CA 1
ATOM 1348 C C . ALA A 1 181 ? 14.599 1.196 -28.290 1.00 98.62 181 ALA A C 1
ATOM 1350 O O . ALA A 1 181 ? 15.339 0.889 -29.224 1.00 98.62 181 ALA A O 1
ATOM 1351 N N . MET A 1 182 ? 13.269 1.163 -28.426 1.00 98.62 182 MET A N 1
ATOM 1352 C CA . MET A 1 182 ? 12.617 0.804 -29.691 1.00 98.62 182 MET A CA 1
ATOM 1353 C C . MET A 1 182 ? 12.946 1.795 -30.816 1.00 98.62 182 MET A C 1
ATOM 1355 O O . MET A 1 182 ? 13.183 1.374 -31.951 1.00 98.62 182 MET A O 1
ATOM 1359 N N . ALA A 1 183 ? 12.998 3.096 -30.516 1.00 98.69 183 ALA A N 1
ATOM 1360 C CA . ALA A 1 183 ? 13.393 4.116 -31.485 1.00 98.69 183 ALA A CA 1
ATOM 1361 C C . ALA A 1 183 ? 14.865 3.968 -31.911 1.00 98.69 183 ALA A C 1
ATOM 1363 O O . ALA A 1 183 ? 15.183 4.092 -33.096 1.00 98.69 183 ALA A O 1
ATOM 1364 N N . GLU A 1 184 ? 15.757 3.650 -30.970 1.00 98.69 184 GLU A N 1
ATOM 1365 C CA . GLU A 1 184 ? 17.167 3.385 -31.262 1.00 98.69 184 GLU A CA 1
ATOM 1366 C C . GLU A 1 184 ? 17.339 2.148 -32.151 1.00 98.69 184 GLU A C 1
ATOM 1368 O O . GLU A 1 184 ? 18.041 2.211 -33.161 1.00 98.69 184 GLU A O 1
ATOM 1373 N N . VAL A 1 185 ? 16.632 1.053 -31.853 1.00 98.62 185 VAL A N 1
ATOM 1374 C CA . VAL A 1 185 ? 16.635 -0.154 -32.693 1.00 98.62 185 VAL A CA 1
ATOM 1375 C C . VAL A 1 185 ? 16.174 0.163 -34.116 1.00 98.62 185 VAL A C 1
ATOM 1377 O O . VAL A 1 185 ? 16.834 -0.251 -35.069 1.00 98.62 185 VAL A O 1
ATOM 1380 N N . ALA A 1 186 ? 15.093 0.930 -34.288 1.00 98.44 186 ALA A N 1
ATOM 1381 C CA . ALA A 1 186 ? 14.612 1.326 -35.614 1.00 98.44 186 ALA A CA 1
ATOM 1382 C C . ALA A 1 186 ? 15.638 2.187 -36.381 1.00 98.44 186 ALA A C 1
ATOM 1384 O O . ALA A 1 186 ? 15.836 2.014 -37.590 1.00 98.44 186 ALA A O 1
ATOM 1385 N N . SER A 1 187 ? 16.331 3.087 -35.676 1.00 98.50 187 SER A N 1
ATOM 1386 C CA . SER A 1 187 ? 17.416 3.899 -36.240 1.00 98.50 187 SER A CA 1
ATOM 1387 C C . SER A 1 187 ? 18.594 3.032 -36.687 1.00 98.50 187 SER A C 1
ATOM 1389 O O . SER A 1 187 ? 19.035 3.131 -37.833 1.00 98.50 187 SER A O 1
ATOM 1391 N N . LEU A 1 188 ? 19.063 2.126 -35.827 1.00 98.50 188 LEU A N 1
ATOM 1392 C CA . LEU A 1 188 ? 20.169 1.217 -36.133 1.00 98.50 188 LEU A CA 1
ATOM 1393 C C . LEU A 1 188 ? 19.832 0.267 -37.284 1.00 98.50 188 LEU A C 1
ATOM 1395 O O . LEU A 1 188 ? 20.672 0.035 -38.149 1.00 98.50 188 LEU A O 1
ATOM 1399 N N . GLN A 1 189 ? 18.600 -0.238 -37.348 1.00 98.38 189 GLN A N 1
ATOM 1400 C CA . GLN A 1 189 ? 18.130 -1.038 -38.481 1.00 98.38 189 GLN A CA 1
ATOM 1401 C C . GLN A 1 189 ? 18.171 -0.240 -39.789 1.00 98.38 189 GLN A C 1
ATOM 1403 O O . GLN A 1 189 ? 18.643 -0.751 -40.803 1.00 98.38 189 GLN A O 1
ATOM 1408 N N . SER A 1 190 ? 17.747 1.026 -39.766 1.00 97.94 190 SER A N 1
ATOM 1409 C CA . SER A 1 190 ? 17.806 1.905 -40.942 1.00 97.94 190 SER A CA 1
ATOM 1410 C C . SER A 1 190 ? 19.250 2.175 -41.381 1.00 97.94 190 SER A C 1
ATOM 1412 O O . SER A 1 190 ? 19.563 2.105 -42.570 1.00 97.94 190 SER A O 1
ATOM 1414 N N . GLN A 1 191 ? 20.150 2.422 -40.424 1.00 97.25 191 GLN A N 1
ATOM 1415 C CA . GLN A 1 191 ? 21.582 2.587 -40.693 1.00 97.25 191 GLN A CA 1
ATOM 1416 C C . GLN A 1 191 ? 22.198 1.312 -41.275 1.00 97.25 191 GLN A C 1
ATOM 1418 O O . GLN A 1 191 ? 22.9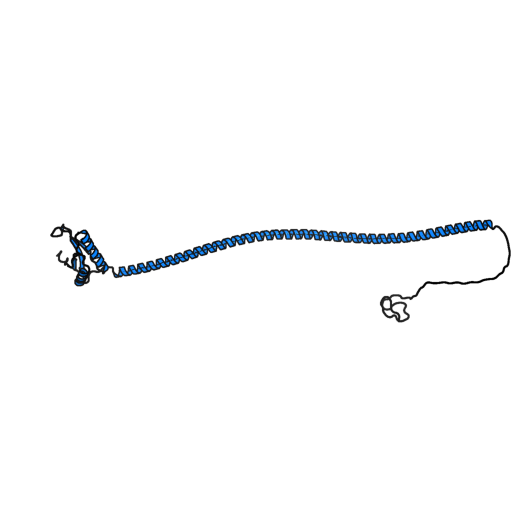51 1.382 -42.245 1.00 97.25 191 GLN A O 1
ATOM 1423 N N . LEU A 1 192 ? 21.846 0.144 -40.732 1.00 96.62 192 LEU A N 1
ATOM 1424 C CA . LEU A 1 192 ? 22.317 -1.143 -41.230 1.00 96.62 192 LEU A CA 1
ATOM 1425 C C . LEU A 1 192 ? 21.890 -1.366 -42.684 1.00 96.62 192 LEU A C 1
ATOM 1427 O O . LEU A 1 192 ? 22.730 -1.737 -43.498 1.00 96.62 192 LEU A O 1
ATOM 1431 N N . VAL A 1 193 ? 20.627 -1.092 -43.027 1.00 95.88 193 VAL A N 1
ATOM 1432 C CA . VAL A 1 193 ? 20.135 -1.188 -44.412 1.00 95.88 193 VAL A CA 1
ATOM 1433 C C . VAL A 1 193 ? 20.896 -0.232 -45.333 1.00 95.88 193 VAL A C 1
ATOM 1435 O O . VAL A 1 193 ? 21.310 -0.635 -46.419 1.00 95.88 193 VAL A O 1
ATOM 1438 N N . ALA A 1 194 ? 21.138 1.009 -44.902 1.00 91.81 194 ALA A N 1
ATOM 1439 C CA . ALA A 1 194 ? 21.896 1.984 -45.689 1.00 91.81 194 ALA A CA 1
ATOM 1440 C C . ALA A 1 194 ? 23.347 1.535 -45.943 1.00 91.81 194 ALA A C 1
ATOM 1442 O O . ALA A 1 194 ? 23.865 1.694 -47.047 1.00 91.81 194 ALA A O 1
ATOM 1443 N N . ILE A 1 195 ? 23.995 0.930 -44.943 1.00 90.50 195 ILE A N 1
ATOM 1444 C CA . ILE A 1 195 ? 25.334 0.343 -45.080 1.00 90.50 195 ILE A CA 1
ATOM 1445 C C . ILE A 1 195 ? 25.280 -0.868 -46.018 1.00 90.50 195 ILE A C 1
ATOM 1447 O O . ILE A 1 195 ? 26.050 -0.940 -46.970 1.00 90.50 195 ILE A O 1
ATOM 1451 N N . GLN A 1 196 ? 24.354 -1.803 -45.812 1.00 90.81 196 GLN A N 1
ATOM 1452 C CA . GLN A 1 196 ? 24.228 -3.001 -46.650 1.00 90.81 196 GLN A CA 1
ATOM 1453 C C . GLN A 1 196 ? 23.902 -2.682 -48.115 1.00 90.81 196 GLN A C 1
ATOM 1455 O O . GLN A 1 196 ? 24.316 -3.419 -49.001 1.00 90.81 196 GLN A O 1
ATOM 1460 N N . ALA A 1 197 ? 23.209 -1.577 -48.400 1.00 89.50 197 ALA A N 1
ATOM 1461 C CA . ALA A 1 197 ? 22.987 -1.120 -49.772 1.00 89.50 197 ALA A CA 1
ATOM 1462 C C . ALA A 1 197 ? 24.284 -0.667 -50.473 1.00 89.50 197 ALA A C 1
ATOM 1464 O O . ALA A 1 197 ? 24.366 -0.684 -51.701 1.00 89.50 197 ALA A O 1
ATOM 1465 N N . LYS A 1 198 ? 25.288 -0.261 -49.691 1.00 87.56 198 LYS A N 1
ATOM 1466 C CA . LYS A 1 198 ? 26.557 0.311 -50.149 1.00 87.56 198 LYS A CA 1
ATOM 1467 C C . LYS A 1 198 ? 27.708 -0.702 -50.166 1.00 87.56 198 LYS A C 1
ATOM 1469 O O . LYS A 1 198 ? 28.621 -0.554 -50.970 1.00 87.56 198 LYS A O 1
ATOM 1474 N N . TYR A 1 199 ? 27.673 -1.715 -49.296 1.00 89.00 199 TYR A N 1
ATOM 1475 C CA . TYR A 1 199 ? 28.736 -2.714 -49.139 1.00 89.00 199 TYR A CA 1
ATOM 1476 C C . TYR A 1 199 ? 28.260 -4.139 -49.517 1.00 89.00 199 TYR A C 1
ATOM 1478 O O . TYR A 1 199 ? 27.137 -4.501 -49.173 1.00 89.00 199 TYR A O 1
ATOM 1486 N N . PRO A 1 200 ? 29.099 -4.991 -50.149 1.00 89.31 200 PRO A N 1
ATOM 1487 C CA . PRO A 1 200 ? 30.503 -4.748 -50.470 1.00 89.31 200 PRO A CA 1
ATOM 1488 C C . PRO A 1 200 ? 30.657 -3.694 -51.566 1.00 89.31 200 PRO A C 1
ATOM 1490 O O . PRO A 1 200 ? 29.808 -3.575 -52.451 1.00 89.31 200 PRO A O 1
ATOM 1493 N N . LEU A 1 201 ? 31.739 -2.923 -51.469 1.00 91.62 201 LEU A N 1
ATOM 1494 C CA . LEU A 1 201 ? 32.120 -1.988 -52.520 1.00 91.62 201 LEU A CA 1
ATOM 1495 C C . LEU A 1 201 ? 32.376 -2.769 -53.810 1.00 91.62 201 LEU A C 1
ATOM 1497 O O . LEU A 1 201 ? 32.856 -3.904 -53.765 1.00 91.62 201 LEU A O 1
ATOM 1501 N N . LYS A 1 202 ? 32.025 -2.166 -54.941 1.00 91.94 202 LYS A N 1
ATOM 1502 C CA . LYS A 1 202 ? 32.113 -2.794 -56.260 1.00 91.94 202 LYS A CA 1
ATOM 1503 C C . LYS A 1 202 ? 33.244 -2.188 -57.070 1.00 91.94 202 LYS A C 1
ATOM 1505 O O . LYS A 1 202 ? 33.594 -1.025 -56.893 1.00 91.94 202 LYS A O 1
ATOM 1510 N N . ASP A 1 203 ? 33.765 -2.955 -58.007 1.00 94.38 203 ASP A N 1
ATOM 1511 C CA . ASP A 1 203 ? 34.640 -2.413 -59.037 1.00 94.38 203 ASP A CA 1
ATOM 1512 C C . ASP A 1 203 ? 33.838 -1.531 -60.005 1.00 94.38 203 ASP A C 1
ATOM 1514 O O . ASP A 1 203 ? 32.604 -1.625 -60.091 1.00 94.38 203 ASP A O 1
ATOM 1518 N N . PHE A 1 204 ? 34.524 -0.651 -60.732 1.00 94.69 204 PHE A N 1
ATOM 1519 C CA . PHE A 1 204 ? 33.861 0.177 -61.735 1.00 94.69 204 PHE A CA 1
ATOM 1520 C C . PHE A 1 204 ? 33.452 -0.703 -62.928 1.00 94.69 204 PHE A C 1
ATOM 1522 O O . PHE A 1 204 ? 34.260 -1.500 -63.407 1.00 94.69 204 PHE A O 1
ATOM 1529 N N . PRO A 1 205 ? 32.210 -0.581 -63.435 1.00 93.62 205 PRO A N 1
ATOM 1530 C CA . PRO A 1 205 ? 31.694 -1.492 -64.458 1.00 93.62 205 PRO A CA 1
ATOM 1531 C C . PRO A 1 205 ? 32.390 -1.328 -65.815 1.00 93.62 205 PRO A C 1
ATOM 1533 O O . PRO A 1 205 ? 32.501 -2.294 -66.567 1.00 93.62 205 PRO A O 1
ATOM 1536 N N . ASP A 1 206 ? 32.853 -0.117 -66.133 1.00 95.25 206 ASP A N 1
ATOM 1537 C CA . ASP A 1 206 ? 33.567 0.200 -67.365 1.00 95.25 206 ASP A CA 1
ATOM 1538 C C . ASP A 1 206 ? 34.460 1.442 -67.196 1.00 95.25 206 ASP A C 1
ATOM 1540 O O . ASP A 1 206 ? 34.318 2.229 -66.254 1.00 95.25 206 ASP A O 1
ATOM 1544 N N . TYR A 1 207 ? 35.391 1.617 -68.141 1.00 93.81 207 TYR A N 1
ATOM 1545 C CA . TYR A 1 207 ? 36.351 2.724 -68.147 1.00 93.81 207 TYR A CA 1
ATOM 1546 C C . TYR A 1 207 ? 35.652 4.083 -68.155 1.00 93.81 207 TYR A C 1
ATOM 1548 O O . TYR A 1 207 ? 36.097 5.017 -67.494 1.00 93.81 207 TYR A O 1
ATOM 1556 N N . LYS A 1 208 ? 34.541 4.197 -68.893 1.00 95.56 208 LYS A N 1
ATOM 1557 C CA . LYS A 1 208 ? 33.807 5.453 -69.013 1.00 95.56 208 LYS A CA 1
ATOM 1558 C C . LYS A 1 208 ? 33.227 5.866 -67.662 1.00 95.56 208 LYS A C 1
ATOM 1560 O O . LYS A 1 208 ? 33.324 7.030 -67.301 1.00 95.56 208 LYS A O 1
ATOM 1565 N N . THR A 1 209 ? 32.688 4.920 -66.902 1.00 96.12 209 THR A N 1
ATOM 1566 C CA . THR A 1 209 ? 32.141 5.154 -65.564 1.00 96.12 209 THR A CA 1
ATOM 1567 C C . THR A 1 209 ? 33.233 5.603 -64.598 1.00 96.12 209 THR A C 1
ATOM 1569 O O . THR A 1 209 ? 33.022 6.566 -63.867 1.00 96.12 209 THR A O 1
ATOM 1572 N N . LEU A 1 210 ? 34.412 4.968 -64.629 1.00 96.00 210 LEU A N 1
ATOM 1573 C CA . LEU A 1 210 ? 35.565 5.408 -63.836 1.00 96.00 210 LEU A CA 1
ATOM 1574 C C . LEU A 1 210 ? 36.048 6.807 -64.251 1.00 96.00 210 LEU A C 1
ATOM 1576 O O . LEU A 1 210 ? 36.287 7.650 -63.392 1.00 96.00 210 LEU A O 1
ATOM 1580 N N . SER A 1 211 ? 36.158 7.073 -65.554 1.00 95.06 211 SER A N 1
ATOM 1581 C CA . SER A 1 211 ? 36.593 8.369 -66.086 1.00 95.06 211 SER A CA 1
ATOM 1582 C C . SER A 1 211 ? 35.620 9.487 -65.720 1.00 95.06 211 SER A C 1
ATOM 1584 O O . SER A 1 211 ? 36.046 10.509 -65.194 1.00 95.06 211 SER A O 1
ATOM 1586 N N . ASP A 1 212 ? 34.318 9.288 -65.942 1.00 96.50 212 ASP A N 1
ATOM 1587 C CA . ASP A 1 212 ? 33.277 10.262 -65.599 1.00 96.50 212 ASP A CA 1
ATOM 1588 C C . ASP A 1 212 ? 33.253 10.519 -64.081 1.00 96.50 212 ASP A C 1
ATOM 1590 O O . ASP A 1 212 ? 33.092 11.657 -63.631 1.00 96.50 212 ASP A O 1
ATOM 1594 N N . TRP A 1 213 ? 33.428 9.459 -63.282 1.00 96.44 213 TRP A N 1
ATOM 1595 C CA . TRP A 1 213 ? 33.504 9.559 -61.829 1.00 96.44 213 TRP A CA 1
ATOM 1596 C C . TRP A 1 213 ? 34.735 10.352 -61.375 1.00 96.44 213 TRP A C 1
ATOM 1598 O O . TRP A 1 213 ? 34.596 11.237 -60.530 1.00 96.44 213 TRP A O 1
ATOM 1608 N N . LEU A 1 214 ? 35.911 10.089 -61.954 1.00 95.69 214 LEU A N 1
ATOM 1609 C CA . LEU A 1 214 ? 37.148 10.808 -61.649 1.00 95.69 214 LEU A CA 1
ATOM 1610 C C . LEU A 1 214 ? 37.019 12.296 -61.992 1.00 95.69 214 LEU A C 1
ATOM 1612 O O . LEU A 1 214 ? 37.283 13.138 -61.140 1.00 95.69 214 LEU A O 1
ATOM 1616 N N . THR A 1 215 ? 36.529 12.632 -63.187 1.00 95.06 215 THR A N 1
ATOM 1617 C CA . THR A 1 215 ? 36.331 14.030 -63.605 1.00 95.06 215 THR A CA 1
ATOM 1618 C C . THR A 1 215 ? 35.404 14.792 -62.657 1.00 95.06 215 THR A C 1
ATOM 1620 O O . THR A 1 215 ? 35.609 15.976 -62.401 1.00 95.06 215 THR A O 1
ATOM 1623 N N . LYS A 1 216 ? 34.385 14.127 -62.100 1.00 95.62 216 LYS A N 1
ATOM 1624 C CA . LYS A 1 216 ? 33.465 14.741 -61.134 1.00 95.62 216 LYS A CA 1
ATOM 1625 C C . LYS A 1 216 ? 34.091 14.950 -59.748 1.00 95.62 216 LYS A C 1
ATOM 1627 O O . LYS A 1 216 ? 33.660 15.849 -59.030 1.00 95.62 216 LYS A O 1
ATOM 1632 N N . ASN A 1 217 ? 35.042 14.103 -59.358 1.00 94.88 217 ASN A N 1
ATOM 1633 C CA . ASN A 1 217 ? 35.549 14.013 -57.986 1.00 94.88 217 ASN A CA 1
ATOM 1634 C C . ASN A 1 217 ? 37.009 14.461 -57.816 1.00 94.88 217 ASN A C 1
ATOM 1636 O O . ASN A 1 217 ? 37.512 14.388 -56.696 1.00 94.88 217 ASN A O 1
ATOM 1640 N N . VAL A 1 218 ? 37.671 14.922 -58.884 1.00 93.06 218 VAL A N 1
ATOM 1641 C CA . VAL A 1 218 ? 39.064 15.392 -58.856 1.00 93.06 218 VAL A CA 1
ATOM 1642 C C . VAL A 1 218 ? 39.298 16.381 -57.709 1.00 93.06 218 VAL A C 1
ATOM 1644 O O . VAL A 1 218 ? 38.489 17.275 -57.446 1.00 93.06 218 VAL A O 1
ATOM 1647 N N . CYS A 1 219 ? 40.386 16.173 -56.972 1.00 90.50 219 CYS A N 1
ATOM 1648 C CA . CYS A 1 219 ? 40.779 17.049 -55.881 1.00 90.50 219 CYS A CA 1
ATOM 1649 C C . CYS A 1 219 ? 41.454 18.311 -56.424 1.00 90.50 219 CYS A C 1
ATOM 1651 O O . CYS A 1 219 ? 42.061 18.303 -57.491 1.00 90.50 219 CYS A O 1
ATOM 1653 N N . GLU A 1 220 ? 41.356 19.401 -55.666 1.00 88.94 220 GLU A N 1
ATOM 1654 C CA . GLU A 1 220 ? 42.113 20.615 -55.967 1.00 88.94 220 GLU A CA 1
ATOM 1655 C C . GLU A 1 220 ? 43.620 20.342 -55.825 1.00 88.94 220 GLU A C 1
ATOM 1657 O O . GLU A 1 220 ? 43.996 19.647 -54.876 1.00 88.94 220 GLU A O 1
ATOM 1662 N N . PRO A 1 221 ? 44.476 20.897 -56.706 1.00 86.94 221 PRO A N 1
ATOM 1663 C CA . PRO A 1 221 ? 45.920 20.715 -56.621 1.00 86.94 221 PRO A CA 1
ATOM 1664 C C . PRO A 1 221 ? 46.503 21.197 -55.289 1.00 86.94 221 PRO A C 1
ATOM 1666 O O . PRO A 1 221 ? 46.179 22.296 -54.827 1.00 86.94 221 PRO A O 1
ATOM 1669 N N . THR A 1 222 ? 47.400 20.410 -54.697 1.00 86.19 222 THR A N 1
ATOM 1670 C CA . THR A 1 222 ? 48.033 20.711 -53.403 1.00 86.19 222 THR A CA 1
ATOM 1671 C C . THR A 1 222 ? 49.540 20.951 -53.538 1.00 86.19 222 THR A C 1
ATOM 1673 O O . THR A 1 222 ? 50.137 20.736 -54.593 1.00 86.19 222 THR A O 1
ATOM 1676 N N . LEU A 1 223 ? 50.169 21.503 -52.490 1.00 80.88 223 LEU A N 1
ATOM 1677 C CA . LEU A 1 223 ? 51.584 21.917 -52.524 1.00 80.88 223 LEU A CA 1
ATOM 1678 C C . LEU A 1 223 ? 52.473 21.116 -51.563 1.00 80.88 223 LEU A C 1
ATOM 1680 O O . LEU A 1 223 ? 53.694 21.299 -51.570 1.00 80.88 223 LEU A O 1
ATOM 1684 N N . SER A 1 224 ? 51.888 20.242 -50.739 1.00 84.00 224 SER A N 1
ATOM 1685 C CA . SER A 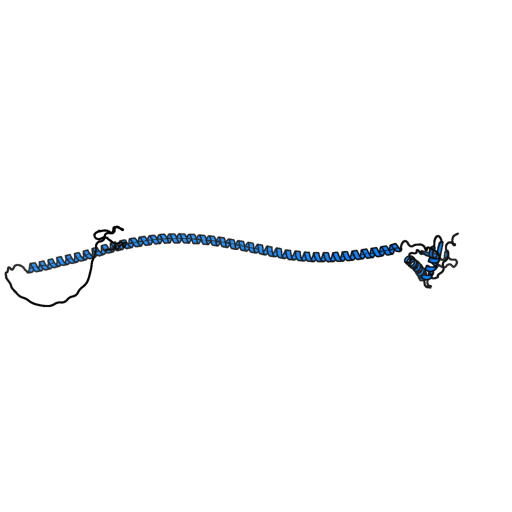1 224 ? 52.606 19.382 -49.798 1.00 84.00 224 SER A CA 1
ATOM 1686 C C . SER A 1 224 ? 52.289 17.907 -50.032 1.00 84.00 224 SER A C 1
ATOM 1688 O O . SER A 1 224 ? 51.204 17.532 -50.474 1.00 84.00 224 SER A O 1
ATOM 1690 N N . TRP A 1 225 ? 53.247 17.044 -49.694 1.00 77.81 225 TRP A N 1
ATOM 1691 C CA . TRP A 1 225 ? 53.045 15.604 -49.785 1.00 77.81 225 TRP A CA 1
ATOM 1692 C C . TRP A 1 225 ? 51.942 15.133 -48.821 1.00 77.81 225 TRP A C 1
ATOM 1694 O O . TRP A 1 225 ? 51.143 14.291 -49.213 1.00 77.81 225 TRP A O 1
ATOM 1704 N N . GLU A 1 226 ? 51.832 15.685 -47.601 1.00 83.38 226 GLU A N 1
ATOM 1705 C CA . GLU A 1 226 ? 50.758 15.328 -46.656 1.00 83.38 226 GLU A CA 1
ATOM 1706 C C . GLU A 1 226 ? 49.359 15.658 -47.197 1.00 83.38 226 GLU A C 1
ATOM 1708 O O . GLU A 1 226 ? 48.414 14.882 -47.015 1.00 83.38 226 GLU A O 1
ATOM 1713 N N . GLU A 1 227 ? 49.224 16.804 -47.866 1.00 88.00 227 GLU A N 1
ATOM 1714 C CA . GLU A 1 227 ? 47.975 17.225 -48.500 1.00 88.00 227 GLU A CA 1
ATOM 1715 C C . GLU A 1 227 ? 47.619 16.297 -49.666 1.00 88.00 227 GLU A C 1
ATOM 1717 O O . GLU A 1 227 ? 46.480 15.842 -49.757 1.00 88.00 227 GLU A O 1
ATOM 1722 N N . TRP A 1 228 ? 48.607 15.895 -50.465 1.00 85.81 228 TRP A N 1
ATOM 1723 C CA . TRP A 1 228 ? 48.404 14.968 -51.576 1.00 85.81 228 TRP A CA 1
ATOM 1724 C C . TRP A 1 228 ? 47.984 13.559 -51.116 1.00 85.81 228 TRP A C 1
ATOM 1726 O O . TRP A 1 228 ? 47.045 12.973 -51.662 1.00 85.81 228 TRP A O 1
ATOM 1736 N N . TYR A 1 229 ? 48.582 13.027 -50.037 1.00 88.19 229 TYR A N 1
ATOM 1737 C CA . TYR A 1 229 ? 48.089 11.792 -49.397 1.00 88.19 229 TYR A CA 1
ATOM 1738 C C . TYR A 1 229 ? 46.655 11.944 -48.886 1.00 88.19 229 TYR A C 1
ATOM 1740 O O . TYR A 1 229 ? 45.858 11.007 -48.983 1.00 88.19 229 TYR A O 1
ATOM 1748 N N . SER A 1 230 ? 46.318 13.114 -48.342 1.00 90.94 230 SER A N 1
ATOM 1749 C CA . SER A 1 230 ? 44.964 13.406 -47.870 1.00 90.94 230 SER A CA 1
ATOM 1750 C C . SER A 1 230 ? 43.966 13.437 -49.033 1.00 90.94 230 SER A C 1
ATOM 1752 O O . SER A 1 230 ? 42.866 12.898 -48.895 1.00 90.94 230 SER A O 1
ATOM 1754 N N . SER A 1 231 ? 44.358 13.972 -50.194 1.00 93.19 231 SER A N 1
ATOM 1755 C CA . SER A 1 231 ? 43.590 13.910 -51.445 1.00 93.19 231 SER A CA 1
ATOM 1756 C C . SER A 1 231 ? 43.375 12.461 -51.898 1.00 93.19 231 SER A C 1
ATOM 1758 O O . SER A 1 231 ? 42.243 12.064 -52.176 1.00 93.19 231 SER A O 1
ATOM 1760 N N . ALA A 1 232 ? 44.412 11.619 -51.866 1.00 92.50 232 ALA A N 1
ATOM 1761 C CA . ALA A 1 232 ? 44.278 10.205 -52.222 1.00 92.50 232 ALA A CA 1
ATOM 1762 C C . ALA A 1 232 ? 43.335 9.437 -51.278 1.00 92.50 232 ALA A C 1
ATOM 1764 O O . ALA A 1 232 ? 42.513 8.634 -51.731 1.00 92.50 232 ALA A O 1
ATOM 1765 N N . LEU A 1 233 ? 43.399 9.704 -49.968 1.00 93.75 233 LEU A N 1
ATOM 1766 C CA . LEU A 1 233 ? 42.465 9.146 -48.984 1.00 93.75 233 LEU A CA 1
ATOM 1767 C C . LEU A 1 233 ? 41.033 9.644 -49.225 1.00 93.75 233 LEU A C 1
ATOM 1769 O O . LEU A 1 233 ? 40.080 8.867 -49.149 1.00 93.75 233 LEU A O 1
ATOM 1773 N N . LYS A 1 234 ? 40.867 10.927 -49.558 1.00 94.50 234 LYS A N 1
ATOM 1774 C CA . LYS A 1 234 ? 39.567 11.506 -49.907 1.00 94.50 234 LYS A CA 1
ATOM 1775 C C . LYS A 1 234 ? 38.954 10.813 -51.124 1.00 94.50 234 LYS A C 1
ATOM 1777 O O . LYS A 1 234 ? 37.764 10.510 -51.086 1.00 94.50 234 LYS A O 1
ATOM 1782 N N . MET A 1 235 ? 39.741 10.481 -52.147 1.00 94.69 235 MET A N 1
ATOM 1783 C CA . MET A 1 235 ? 39.253 9.722 -53.306 1.00 94.69 235 MET A CA 1
ATOM 1784 C C . MET A 1 235 ? 38.755 8.323 -52.922 1.00 94.69 235 MET A C 1
ATOM 1786 O O . MET A 1 235 ? 37.703 7.910 -53.405 1.00 94.69 235 MET A O 1
ATOM 1790 N N . GLN A 1 236 ? 39.431 7.621 -52.001 1.00 94.62 236 GLN A N 1
ATOM 1791 C CA . GLN A 1 236 ? 38.925 6.344 -51.470 1.00 94.62 236 GLN A CA 1
ATOM 1792 C C . GLN A 1 236 ? 37.572 6.520 -50.766 1.00 94.62 236 GLN A C 1
ATOM 1794 O O . GLN A 1 236 ? 36.662 5.715 -50.954 1.00 94.62 236 GLN A O 1
ATOM 1799 N N . LEU A 1 237 ? 37.425 7.583 -49.966 1.00 93.69 237 LEU A N 1
ATOM 1800 C CA . LEU A 1 237 ? 36.192 7.877 -49.230 1.00 93.69 237 LEU A CA 1
ATOM 1801 C C . LEU A 1 237 ? 35.032 8.243 -50.162 1.00 93.69 237 LEU A C 1
ATOM 1803 O O . LEU A 1 237 ? 33.921 7.757 -49.953 1.00 93.69 237 LEU A O 1
ATOM 1807 N N . LEU A 1 238 ? 35.287 9.066 -51.182 1.00 94.62 238 LEU A N 1
ATOM 1808 C CA . LEU A 1 238 ? 34.301 9.440 -52.198 1.00 94.62 238 LEU A CA 1
ATOM 1809 C C . LEU A 1 238 ? 33.879 8.223 -53.026 1.00 94.62 238 LEU A C 1
ATOM 1811 O O . LEU A 1 238 ? 32.688 7.996 -53.221 1.00 94.62 238 LEU A O 1
ATOM 1815 N N . ALA A 1 239 ? 34.834 7.392 -53.449 1.00 93.94 239 ALA A N 1
ATOM 1816 C CA . ALA A 1 239 ? 34.525 6.184 -54.207 1.00 93.94 239 ALA A CA 1
ATOM 1817 C C . ALA A 1 239 ? 33.689 5.228 -53.365 1.00 93.94 239 ALA A C 1
ATOM 1819 O O . ALA A 1 239 ? 32.630 4.781 -53.807 1.00 93.94 239 ALA A O 1
ATOM 1820 N N . ALA A 1 240 ? 34.104 5.007 -52.112 1.00 92.44 240 ALA A N 1
ATOM 1821 C CA . ALA A 1 240 ? 33.332 4.222 -51.173 1.00 92.44 240 ALA A CA 1
ATOM 1822 C C . ALA A 1 240 ? 31.926 4.806 -51.032 1.00 92.44 240 ALA A C 1
ATOM 1824 O O . ALA A 1 240 ? 30.977 4.038 -51.120 1.00 92.44 240 ALA A O 1
ATOM 1825 N N . GLN A 1 241 ? 31.773 6.133 -50.862 1.00 90.94 241 GLN A N 1
ATOM 1826 C CA . GLN A 1 241 ? 30.489 6.856 -50.818 1.00 90.94 241 GLN A CA 1
ATOM 1827 C C . GLN A 1 241 ? 29.556 6.513 -51.974 1.00 90.94 241 GLN A C 1
ATOM 1829 O O . GLN A 1 241 ? 28.381 6.248 -51.714 1.00 90.94 241 GLN A O 1
ATOM 1834 N N . ASP A 1 242 ? 30.098 6.425 -53.179 1.00 92.19 242 ASP A N 1
ATOM 1835 C CA . ASP A 1 242 ? 29.359 6.093 -54.393 1.00 92.19 242 ASP A CA 1
ATOM 1836 C C . ASP A 1 242 ? 29.207 4.573 -54.632 1.00 92.19 242 ASP A C 1
ATOM 1838 O O . ASP A 1 242 ? 28.602 4.159 -55.619 1.00 92.19 242 ASP A O 1
ATOM 1842 N N . GLY A 1 243 ? 29.693 3.730 -53.710 1.00 93.44 243 GLY A N 1
ATOM 1843 C CA . GLY A 1 243 ? 29.579 2.267 -53.759 1.00 93.44 243 GLY A CA 1
ATOM 1844 C C . GLY A 1 243 ? 30.718 1.564 -54.501 1.00 93.44 243 GLY A C 1
ATOM 1845 O O . GLY A 1 243 ? 30.610 0.367 -54.776 1.00 93.44 243 GLY A O 1
ATOM 1846 N N . TYR A 1 244 ? 31.802 2.280 -54.805 1.00 94.62 244 TYR A N 1
ATOM 1847 C CA . TYR A 1 244 ? 32.956 1.773 -55.540 1.00 94.62 244 TYR A CA 1
ATOM 1848 C C . TYR A 1 244 ? 34.179 1.530 -54.657 1.00 94.62 244 TYR A C 1
ATOM 1850 O O . TYR A 1 244 ? 34.387 2.194 -53.641 1.00 94.62 244 TYR A O 1
ATOM 1858 N N . TYR A 1 245 ? 35.011 0.575 -55.059 1.00 94.88 245 TYR A N 1
ATOM 1859 C CA . TYR A 1 245 ? 36.295 0.302 -54.433 1.00 94.88 245 TYR A CA 1
ATOM 1860 C C . TYR A 1 245 ? 37.414 1.059 -55.156 1.00 94.88 245 TYR A C 1
ATOM 1862 O O . TYR A 1 245 ? 37.669 0.848 -56.340 1.00 94.88 245 TYR A O 1
ATOM 1870 N N . VAL A 1 246 ? 38.096 1.937 -54.421 1.00 95.31 246 VAL A N 1
ATOM 1871 C CA . VAL A 1 246 ? 39.333 2.599 -54.847 1.00 95.31 246 VAL A CA 1
ATOM 1872 C C . VAL A 1 246 ? 40.357 2.404 -53.743 1.00 95.31 246 VAL A C 1
ATOM 1874 O O . VAL A 1 246 ? 40.082 2.683 -52.576 1.00 95.31 246 VAL A O 1
ATOM 1877 N N . SER A 1 247 ? 41.542 1.935 -54.112 1.00 93.56 247 SER A N 1
ATOM 1878 C CA . SER A 1 247 ? 42.699 1.858 -53.223 1.00 93.56 247 SER A CA 1
ATOM 1879 C C . SER A 1 247 ? 43.604 3.073 -53.431 1.00 93.56 247 SER A C 1
ATOM 1881 O O . SER A 1 247 ? 43.452 3.810 -54.403 1.00 93.56 247 SER A O 1
ATOM 1883 N N . ALA A 1 248 ? 44.554 3.299 -52.529 1.00 91.31 248 ALA A N 1
ATOM 1884 C CA . ALA A 1 248 ? 45.682 4.190 -52.776 1.00 91.31 248 ALA A CA 1
ATOM 1885 C C . ALA A 1 248 ? 46.972 3.402 -52.597 1.00 91.31 248 ALA A C 1
ATOM 1887 O O . ALA A 1 248 ? 47.118 2.633 -51.646 1.00 91.31 248 ALA A O 1
ATOM 1888 N N . CYS A 1 249 ? 47.903 3.605 -53.515 1.00 86.44 249 CYS A N 1
ATOM 1889 C CA . CYS A 1 249 ? 49.228 3.027 -53.473 1.00 86.44 249 CYS A CA 1
ATOM 1890 C C . CYS A 1 249 ? 50.277 4.129 -53.350 1.00 86.44 249 CYS A C 1
ATOM 1892 O O . CYS A 1 249 ? 50.184 5.185 -53.977 1.00 86.44 249 CYS A O 1
ATOM 1894 N N . LEU A 1 250 ? 51.308 3.833 -52.569 1.00 86.06 250 LEU A N 1
ATOM 1895 C CA . LEU A 1 250 ? 52.517 4.631 -52.474 1.00 86.06 250 LEU A CA 1
ATOM 1896 C C . LEU A 1 250 ? 53.565 3.993 -53.382 1.00 86.06 250 LEU A C 1
ATOM 1898 O O . LEU A 1 250 ? 53.877 2.813 -53.225 1.00 86.06 250 LEU A O 1
ATOM 1902 N N . VAL A 1 251 ? 54.115 4.772 -54.305 1.00 82.19 251 VAL A N 1
ATOM 1903 C CA . VAL A 1 251 ? 55.264 4.389 -55.125 1.00 82.19 251 VAL A CA 1
ATOM 1904 C C . VAL A 1 251 ? 56.512 4.992 -54.478 1.00 82.19 251 VAL A C 1
ATOM 1906 O O . VAL A 1 251 ? 56.656 6.217 -54.462 1.00 82.19 251 VAL A O 1
ATOM 1909 N N . PRO A 1 252 ? 57.399 4.173 -53.884 1.00 78.81 252 PRO A N 1
ATOM 1910 C CA . PRO A 1 252 ? 58.587 4.678 -53.208 1.00 78.81 252 PRO A CA 1
ATOM 1911 C C . PRO A 1 252 ? 59.572 5.324 -54.186 1.00 78.81 252 PRO A C 1
ATOM 1913 O O . PRO A 1 252 ? 59.688 4.894 -55.330 1.00 78.81 252 PRO A O 1
ATOM 1916 N N . ALA A 1 253 ? 60.383 6.257 -53.683 1.00 75.06 253 ALA A N 1
ATOM 1917 C CA . ALA A 1 253 ? 61.448 6.934 -54.432 1.00 75.06 253 ALA A CA 1
ATOM 1918 C C . ALA A 1 253 ? 62.394 5.984 -55.192 1.00 75.06 253 ALA A C 1
ATOM 1920 O O . ALA A 1 253 ? 62.868 6.306 -56.272 1.00 75.06 253 ALA A O 1
ATOM 1921 N N . GLY A 1 254 ? 62.663 4.790 -54.651 1.00 73.75 254 GLY A N 1
ATOM 1922 C CA . GLY A 1 254 ? 63.517 3.791 -55.308 1.00 73.75 254 GLY A CA 1
ATOM 1923 C C . GLY A 1 254 ? 62.878 3.083 -56.510 1.00 73.75 254 GLY A C 1
ATOM 1924 O O . GLY A 1 254 ? 63.552 2.299 -57.170 1.00 73.75 254 GLY A O 1
ATOM 1925 N N . MET A 1 255 ? 61.589 3.319 -56.767 1.00 71.88 255 MET A N 1
ATOM 1926 C CA . MET A 1 255 ? 60.828 2.752 -57.881 1.00 71.88 255 MET A CA 1
ATOM 1927 C C . MET A 1 255 ? 60.427 3.798 -58.927 1.00 71.88 255 MET A C 1
ATOM 1929 O O . MET A 1 255 ? 60.004 3.413 -60.016 1.00 71.88 255 MET A O 1
ATOM 1933 N N . SER A 1 256 ? 60.551 5.094 -58.627 1.00 73.31 256 SER A N 1
ATOM 1934 C CA . SER A 1 256 ? 60.312 6.153 -59.604 1.00 73.31 256 SER A CA 1
ATOM 1935 C C . SE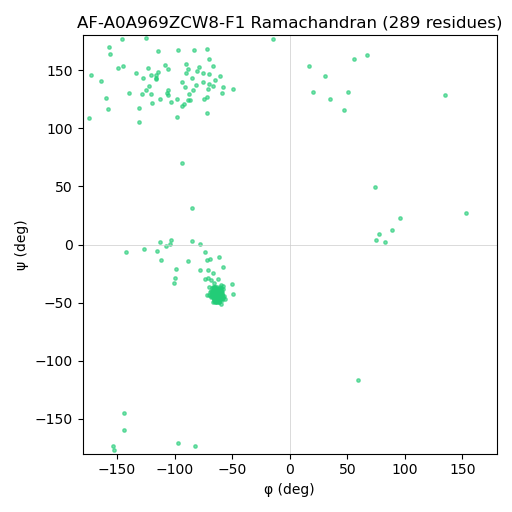R A 1 256 ? 61.596 6.479 -60.376 1.00 73.31 256 SER A C 1
ATOM 1937 O O . SER A 1 256 ? 62.712 6.330 -59.878 1.00 73.31 256 SER A O 1
ATOM 1939 N N . VAL A 1 257 ? 61.448 6.929 -61.621 1.00 73.19 257 VAL A N 1
ATOM 1940 C CA . VAL A 1 257 ? 62.586 7.245 -62.507 1.00 73.19 257 VAL A CA 1
ATOM 1941 C C . VAL A 1 257 ? 63.333 8.510 -62.055 1.00 73.19 257 VAL A C 1
ATOM 1943 O O . VAL A 1 257 ? 64.505 8.696 -62.373 1.00 73.19 257 VAL A O 1
ATOM 1946 N N . ASP A 1 258 ? 62.666 9.370 -61.294 1.00 79.44 258 ASP A N 1
ATOM 1947 C CA . ASP A 1 258 ? 63.138 10.677 -60.829 1.00 79.44 258 ASP A CA 1
ATOM 1948 C C . ASP A 1 258 ? 63.491 10.725 -59.332 1.00 79.44 258 ASP A C 1
ATOM 1950 O O . ASP A 1 258 ? 63.958 11.755 -58.847 1.00 79.44 258 ASP A O 1
ATOM 1954 N N . GLY A 1 259 ? 63.319 9.621 -58.598 1.00 78.06 259 GLY A N 1
ATOM 1955 C CA . GLY A 1 259 ? 63.622 9.542 -57.169 1.00 78.06 259 GLY A CA 1
ATOM 1956 C C . GLY A 1 259 ? 62.578 10.181 -56.244 1.00 78.06 259 GLY A C 1
ATOM 1957 O O . GLY A 1 259 ? 62.849 10.315 -55.049 1.00 78.06 259 GLY A O 1
ATOM 1958 N N . TYR A 1 260 ? 61.409 10.583 -56.752 1.00 80.12 260 TYR A N 1
ATOM 1959 C CA . TYR A 1 260 ? 60.302 11.112 -55.951 1.00 80.12 260 TYR A CA 1
ATOM 1960 C C . TYR A 1 260 ? 59.322 10.030 -55.473 1.00 80.12 260 TYR A C 1
ATOM 1962 O O . TYR A 1 260 ? 59.181 8.958 -56.055 1.00 80.12 260 TYR A O 1
ATOM 1970 N N . ILE A 1 261 ? 58.624 10.317 -54.373 1.00 76.50 261 ILE A N 1
ATOM 1971 C CA . ILE A 1 261 ? 57.533 9.471 -53.876 1.00 76.50 261 ILE A CA 1
ATOM 1972 C C . ILE A 1 261 ? 56.237 9.917 -54.553 1.00 76.50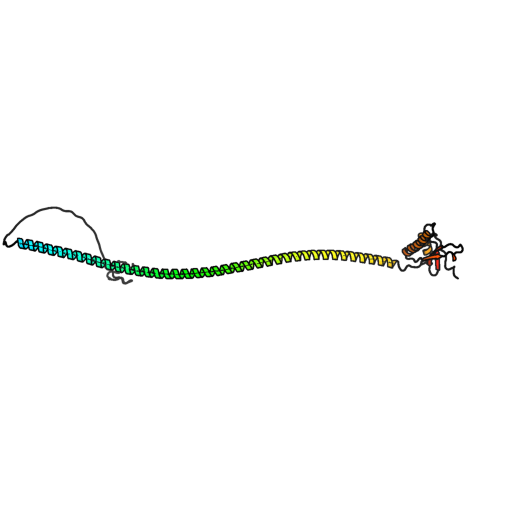 261 ILE A C 1
ATOM 1974 O O . ILE A 1 261 ? 55.907 11.100 -54.499 1.00 76.50 261 ILE A O 1
ATOM 1978 N N . TYR A 1 262 ? 55.495 8.969 -55.125 1.00 82.38 262 TYR A N 1
ATOM 1979 C CA . TYR A 1 262 ? 54.187 9.225 -55.736 1.00 82.38 262 TYR A CA 1
ATOM 1980 C C . TYR A 1 262 ? 53.072 8.524 -54.978 1.00 82.38 262 TYR A C 1
ATOM 1982 O O . TYR A 1 262 ? 53.259 7.428 -54.443 1.00 82.38 262 TYR A O 1
ATOM 1990 N N . VAL A 1 263 ? 51.895 9.142 -54.979 1.00 87.62 263 VAL A N 1
ATOM 1991 C CA . VAL A 1 263 ? 50.666 8.551 -54.455 1.00 87.62 263 VAL A CA 1
ATOM 1992 C C . VAL A 1 263 ? 49.668 8.478 -55.591 1.00 87.62 263 VAL A C 1
ATOM 1994 O O . VAL A 1 263 ? 49.322 9.498 -56.177 1.00 87.62 263 VAL A O 1
ATOM 1997 N N . TYR A 1 264 ? 49.201 7.273 -55.893 1.00 89.62 264 TYR A N 1
ATOM 1998 C CA . TYR A 1 264 ? 48.153 7.070 -56.885 1.00 89.62 264 TYR A CA 1
ATOM 1999 C C . TYR A 1 264 ? 46.961 6.394 -56.244 1.00 89.62 264 TYR A C 1
ATOM 2001 O O . TYR A 1 264 ? 47.103 5.533 -55.375 1.00 89.62 264 TYR A O 1
ATOM 2009 N N . ASN A 1 265 ? 45.778 6.752 -56.711 1.00 94.44 265 ASN A N 1
ATOM 2010 C CA . ASN A 1 265 ? 44.597 5.946 -56.509 1.00 94.44 265 ASN A CA 1
ATOM 2011 C C . ASN A 1 265 ? 44.519 4.866 -57.587 1.00 94.44 265 ASN A C 1
ATOM 2013 O O . ASN A 1 265 ? 44.889 5.093 -58.738 1.00 94.44 265 ASN A O 1
ATOM 2017 N N . ILE A 1 266 ? 44.045 3.683 -57.201 1.00 93.69 266 ILE A N 1
ATOM 2018 C CA . ILE A 1 266 ? 43.896 2.538 -58.098 1.00 93.69 266 ILE A CA 1
ATOM 2019 C C . ILE A 1 266 ? 42.453 2.048 -58.054 1.00 93.69 266 ILE A C 1
ATOM 2021 O O . ILE A 1 266 ? 41.904 1.834 -56.970 1.00 93.69 266 ILE A O 1
ATOM 2025 N N . ALA A 1 267 ? 41.872 1.822 -59.229 1.00 94.69 267 ALA A N 1
ATOM 2026 C CA . ALA A 1 267 ? 40.556 1.222 -59.410 1.00 94.69 267 ALA A CA 1
ATOM 2027 C C . ALA A 1 267 ? 40.631 0.041 -60.387 1.00 94.69 267 ALA A C 1
ATOM 2029 O O . ALA A 1 267 ? 41.367 0.095 -61.375 1.00 94.69 267 ALA A O 1
ATOM 2030 N N . LEU A 1 268 ? 39.857 -1.013 -60.125 1.00 91.75 268 LEU A N 1
ATOM 2031 C CA . LEU A 1 268 ? 39.695 -2.136 -61.046 1.00 91.75 268 LEU A CA 1
ATOM 2032 C C . LEU A 1 268 ? 38.506 -1.868 -61.980 1.00 91.75 268 LEU A C 1
ATOM 2034 O O . LEU A 1 268 ? 37.445 -1.415 -61.544 1.00 91.75 268 LEU A O 1
ATOM 2038 N N . VAL A 1 269 ? 38.698 -2.144 -63.268 1.00 92.69 269 VAL A N 1
ATOM 2039 C CA . VAL A 1 269 ? 37.663 -2.117 -64.305 1.00 92.69 269 VAL A CA 1
ATOM 2040 C C . VAL A 1 269 ? 37.771 -3.421 -65.089 1.00 92.69 269 VAL A C 1
ATOM 2042 O O . VAL A 1 269 ? 38.704 -3.605 -65.873 1.00 92.69 269 VAL A O 1
ATOM 2045 N N . GLY A 1 270 ? 36.836 -4.348 -64.872 1.00 86.25 270 GLY A N 1
ATOM 2046 C CA . GLY A 1 270 ? 36.976 -5.715 -65.385 1.00 86.25 270 GLY A CA 1
ATOM 2047 C C . GLY A 1 270 ? 38.244 -6.373 -64.830 1.00 86.25 270 GLY A C 1
ATOM 2048 O O . GLY A 1 270 ? 38.368 -6.519 -63.620 1.00 86.25 270 GLY A O 1
ATOM 2049 N N . ASP A 1 271 ? 39.193 -6.711 -65.705 1.00 86.25 271 ASP A N 1
ATOM 2050 C CA . ASP A 1 271 ? 40.489 -7.302 -65.331 1.00 86.25 271 ASP A CA 1
ATOM 2051 C C . ASP A 1 271 ? 41.657 -6.291 -65.390 1.00 86.25 271 ASP A C 1
ATOM 2053 O O . ASP A 1 271 ? 42.815 -6.664 -65.188 1.00 86.25 271 ASP A O 1
ATOM 2057 N N . THR A 1 272 ? 41.377 -5.015 -65.681 1.00 89.12 272 THR A N 1
ATOM 2058 C CA . THR A 1 272 ? 42.396 -3.970 -65.861 1.00 89.12 272 THR A CA 1
ATOM 2059 C C . THR A 1 272 ? 42.444 -3.036 -64.658 1.00 89.12 272 THR A C 1
ATOM 2061 O O . THR A 1 272 ? 41.429 -2.470 -64.246 1.00 89.12 272 THR A O 1
ATOM 2064 N N . LEU A 1 273 ? 43.644 -2.839 -64.110 1.00 91.12 273 LEU A N 1
ATOM 2065 C CA . LEU A 1 273 ? 43.900 -1.860 -63.057 1.00 91.12 273 LEU A CA 1
ATOM 2066 C C . LEU A 1 273 ? 44.239 -0.506 -63.678 1.00 91.12 273 LEU A C 1
ATOM 2068 O O . LEU A 1 273 ? 45.195 -0.396 -64.442 1.00 91.12 273 LEU A O 1
ATOM 2072 N N . TYR A 1 274 ? 43.499 0.529 -63.296 1.00 92.94 274 TYR A N 1
ATOM 2073 C CA . TYR A 1 274 ? 43.790 1.906 -63.677 1.00 92.94 274 TYR A CA 1
ATOM 2074 C C . TYR A 1 274 ? 44.346 2.685 -62.489 1.00 92.94 274 TYR A C 1
ATOM 2076 O O . TYR A 1 274 ? 43.757 2.679 -61.408 1.00 92.94 274 TYR A O 1
ATOM 2084 N N . ALA A 1 275 ? 45.461 3.376 -62.714 1.00 91.88 275 ALA A N 1
ATOM 2085 C CA . ALA A 1 275 ? 46.018 4.383 -61.822 1.00 91.88 275 ALA A CA 1
ATOM 2086 C C . ALA A 1 275 ? 45.461 5.762 -62.163 1.00 91.88 275 ALA A C 1
ATOM 2088 O O . ALA A 1 275 ? 45.283 6.089 -63.336 1.00 91.88 275 ALA A O 1
ATOM 2089 N N . PHE A 1 276 ? 45.302 6.617 -61.168 1.00 92.38 276 PHE A N 1
ATOM 2090 C CA . PHE A 1 276 ? 45.147 8.050 -61.373 1.00 92.38 276 PHE A CA 1
ATOM 2091 C C . PHE A 1 276 ? 45.726 8.812 -60.195 1.00 92.38 276 PHE A C 1
ATOM 2093 O O . PHE A 1 276 ? 45.796 8.311 -59.072 1.00 92.38 276 PHE A O 1
ATOM 2100 N N . ASP A 1 277 ? 46.174 10.024 -60.474 1.00 91.19 277 ASP A N 1
ATOM 2101 C CA . ASP A 1 277 ? 46.562 10.969 -59.439 1.00 91.19 277 ASP A CA 1
ATOM 2102 C C . ASP A 1 277 ? 45.286 11.684 -58.961 1.00 91.19 277 ASP A C 1
ATOM 2104 O O . ASP A 1 277 ? 44.454 12.055 -59.793 1.00 91.19 277 ASP A O 1
ATOM 2108 N N . PRO A 1 278 ? 45.071 11.813 -57.640 1.00 90.56 278 PRO A N 1
ATOM 2109 C CA . PRO A 1 278 ? 43.852 12.403 -57.093 1.00 90.56 278 PRO A CA 1
ATOM 2110 C C . PRO A 1 278 ? 43.577 13.842 -57.558 1.00 90.56 278 PRO A C 1
ATOM 2112 O O . PRO A 1 278 ? 42.436 14.285 -57.442 1.00 90.56 278 PRO A O 1
ATOM 2115 N N . GLU A 1 279 ? 44.579 14.568 -58.060 1.00 90.81 279 GLU A N 1
ATOM 2116 C CA . GLU A 1 279 ? 44.500 15.997 -58.404 1.00 90.81 279 GLU A CA 1
ATOM 2117 C C . GLU A 1 279 ? 44.406 16.266 -59.914 1.00 90.81 279 GLU A C 1
ATOM 2119 O O . GLU A 1 279 ? 44.328 17.418 -60.345 1.00 90.81 279 GLU A O 1
ATOM 2124 N N . ILE A 1 280 ? 44.387 15.212 -60.738 1.00 88.25 280 ILE A N 1
ATOM 2125 C CA . ILE A 1 280 ? 44.226 15.314 -62.193 1.00 88.25 280 ILE A CA 1
ATOM 2126 C C . ILE A 1 280 ? 43.200 14.303 -62.704 1.00 88.25 280 ILE A C 1
ATOM 2128 O O . ILE A 1 280 ? 43.090 13.178 -62.227 1.00 88.25 280 ILE A O 1
ATOM 2132 N N . ASP A 1 281 ? 42.477 14.664 -63.756 1.00 86.88 281 ASP A N 1
ATOM 2133 C CA . ASP A 1 281 ? 41.419 13.845 -64.354 1.00 86.88 281 ASP A CA 1
ATOM 2134 C C . ASP A 1 281 ? 41.942 12.819 -65.377 1.00 86.88 281 ASP A C 1
ATOM 2136 O O . ASP A 1 281 ? 41.259 12.461 -66.339 1.00 86.88 281 ASP A O 1
ATOM 2140 N N . LYS A 1 282 ? 43.167 12.319 -65.172 1.00 89.62 282 LYS A N 1
ATOM 2141 C CA . LYS A 1 282 ? 43.844 11.420 -66.109 1.00 89.62 282 LYS A CA 1
ATOM 2142 C C . LYS A 1 282 ? 44.021 10.017 -65.540 1.00 89.62 282 LYS A C 1
ATOM 2144 O O . LYS A 1 282 ? 44.656 9.826 -64.505 1.00 89.62 282 LYS A O 1
ATOM 2149 N N . LEU A 1 283 ? 43.530 9.039 -66.299 1.00 91.06 283 LEU A N 1
ATOM 2150 C CA . LEU A 1 283 ? 43.701 7.612 -66.034 1.00 91.06 283 LEU A CA 1
ATOM 2151 C C . LEU A 1 283 ? 44.922 7.052 -66.774 1.00 91.06 283 LEU A C 1
ATOM 2153 O O . LEU A 1 283 ? 45.153 7.360 -67.947 1.00 91.06 283 LEU A O 1
ATOM 2157 N N . TYR A 1 284 ? 45.660 6.184 -66.095 1.00 89.06 284 TYR A N 1
ATOM 2158 C CA . TYR A 1 284 ? 46.814 5.452 -66.603 1.00 89.06 284 TYR A CA 1
ATOM 2159 C C . TYR A 1 284 ? 46.538 3.956 -66.482 1.00 89.06 284 TYR A C 1
ATOM 2161 O O . TYR A 1 284 ? 46.150 3.489 -65.415 1.00 89.06 284 TYR A O 1
ATOM 2169 N N . ASP A 1 285 ? 46.724 3.200 -67.560 1.00 86.19 285 ASP A N 1
ATOM 2170 C CA . ASP A 1 285 ? 46.628 1.742 -67.499 1.00 86.19 285 ASP A CA 1
ATOM 2171 C C . ASP A 1 285 ? 47.848 1.192 -66.742 1.00 86.19 285 ASP A C 1
ATOM 2173 O O . ASP A 1 285 ? 48.989 1.339 -67.187 1.00 86.19 285 ASP A O 1
ATOM 2177 N N . TRP A 1 286 ? 47.617 0.613 -65.562 1.00 73.50 286 TRP A N 1
ATOM 2178 C CA . TRP A 1 286 ? 48.675 -0.006 -64.762 1.00 73.50 286 TRP A CA 1
ATOM 2179 C C . TRP A 1 286 ? 49.039 -1.396 -65.314 1.00 73.50 286 TRP A C 1
ATOM 2181 O O . TRP A 1 286 ? 50.153 -1.872 -65.102 1.00 73.50 286 TRP A O 1
ATOM 2191 N N . GLY A 1 287 ? 48.142 -2.044 -66.066 1.00 62.47 287 GLY A N 1
ATOM 2192 C CA . GLY A 1 287 ? 48.309 -3.387 -66.631 1.00 62.47 287 GLY A CA 1
ATOM 2193 C C . GLY A 1 287 ? 49.478 -3.553 -67.611 1.00 62.47 287 GLY A C 1
AT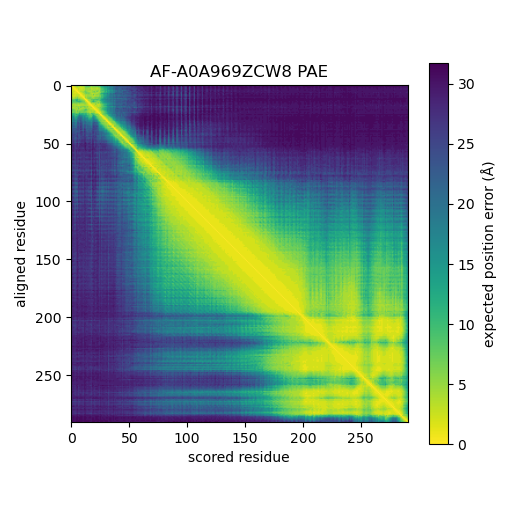OM 2194 O O . GLY A 1 287 ? 49.839 -4.690 -67.924 1.00 62.47 287 GLY A O 1
ATOM 2195 N N . ASP A 1 288 ? 50.107 -2.456 -68.041 1.00 54.78 288 ASP A N 1
ATOM 2196 C CA . ASP A 1 288 ? 51.306 -2.461 -68.888 1.00 54.78 288 ASP A CA 1
ATOM 2197 C C . ASP A 1 288 ? 52.634 -2.509 -68.101 1.00 54.78 288 ASP A C 1
ATOM 2199 O O . ASP A 1 288 ? 53.679 -2.829 -68.668 1.00 54.78 288 ASP A O 1
ATOM 2203 N N . TRP A 1 289 ? 52.633 -2.253 -66.787 1.00 50.53 289 TRP A N 1
ATOM 2204 C CA . TRP A 1 289 ? 53.836 -2.332 -65.944 1.00 50.53 289 TRP A CA 1
ATOM 2205 C C . TRP A 1 289 ? 53.955 -3.718 -65.297 1.00 50.53 289 TRP A C 1
ATOM 2207 O O . TRP A 1 289 ? 53.762 -3.877 -64.092 1.00 50.53 289 TRP A O 1
ATOM 2217 N N . GLY A 1 290 ? 54.262 -4.741 -66.103 1.00 49.50 290 GLY A N 1
ATOM 2218 C CA . GLY A 1 290 ? 54.493 -6.096 -65.582 1.00 49.50 290 GLY A CA 1
ATOM 2219 C C . GLY A 1 290 ? 54.226 -7.282 -66.514 1.00 49.50 290 GLY A C 1
ATOM 2220 O O . GLY A 1 290 ? 53.937 -8.367 -66.007 1.00 49.50 290 GLY A O 1
ATOM 2221 N N . ARG A 1 291 ? 54.333 -7.120 -67.839 1.00 35.25 291 ARG A N 1
ATOM 2222 C CA . ARG A 1 291 ? 54.643 -8.240 -68.747 1.00 35.25 291 ARG A CA 1
ATOM 2223 C C . ARG A 1 291 ? 56.022 -8.061 -69.358 1.00 35.25 291 ARG A C 1
ATOM 2225 O O . ARG A 1 291 ? 56.367 -6.903 -69.671 1.00 35.25 291 ARG A O 1
#